Protein AF-A0AAW1PL85-F1 (afdb_monomer_lite)

Secondary structure (DSSP, 8-state):
---PPP--------------SSSHHHHHHHHHHHHHHHH---HHHHHHHHHHHHHHHHHTT----SS--------GGGHHHHHHHS-HHHHHHHHHHTT----S-HHHHHHHHHHHS------HHHHHHHHHHHHHHHS--HHHHHHHHT--HHHHHHHHHHHHH-TT-HHHHHHHHHHHHHHHHHHHHHHHHHHHHHHHHHHTS--HHHHHHHHHHHTT----GGGGGSHHHHHHHHH--S-HHHHHHHHHHHH-

Radius of gyration: 40.03 Å; chains: 1; bounding box: 113×74×68 Å

pLDDT: mean 70.18, std 17.43, range [29.03, 97.19]

InterPro domains:
  IPR003034 SAP domain [PF02037] (88-117)
  IPR003034 SAP domain [PS50800] (83-117)
  IPR003034 SAP domain [SM00513] (83-117)
  IPR009061 Putative DNA-binding domain superfamily [SSF46955] (135-183)
  IPR022656 XPA, C-terminal [PF05181] (137-178)
  IPR036361 SAP domain superfamily [G3DSA:1.10.720.30] (69-125)
  IPR036361 SAP domain superfamily [SSF68906] (75-121)
  IPR037129 XPA domain superfamily [G3DSA:3.90.530.10] (126-201)

Sequence (256 aa):
MALSLPQEIWECSAVGLIDDDHLSSSASIARDIASLARTSKDSNLQAGVAAAWHALAATCGVQASQKCCPSEFGSWENVEADVGSYDVPKLKTCLRALGQPVSGRKADLVARVLAHLPSGRPTASDALQQQVKREKNSLICQTDAIKQFRLKKEDFARLWADVRANPHNPWGEMRLYRVVDAKNEKLADASAKRRKTAAHNLFMRPTRHQELVQAIAEVGLQCRPEDLHTPAAEKYIKSGTGSLAKLVETLRKGWS

Foldseek 3Di:
DDDDDDPPDDDDDDDDDDDDDPPPPVVVVLVVLVVVLVPDPDPVSVVVSVVVVVVVCVVVVPDPPPDDDPPPPPDPVCVLVVLLPDDLVVLLVLCVVLVHDSDDDSVVSSVVSVVSDPPDPCPVVNVVVVVVVVVVVVCCDLVNLCVVQVDDPVRSVVLVVVCVVCVPPPCSSVVSVVVSVVSVVVVVVVVVVVVVVVVVVVVPDPQVVRVLVVVCVVVVDPDDPVLCPDPLNVCCSPVVPDDSVVSSVVSVVVVD

Structure (mmCIF, N/CA/C/O backbone):
data_AF-A0AAW1PL85-F1
#
_entry.id   AF-A0AAW1PL85-F1
#
loop_
_atom_site.group_PDB
_atom_site.id
_atom_site.type_symbol
_atom_site.label_atom_id
_atom_site.label_alt_id
_atom_site.label_comp_id
_atom_site.label_asym_id
_atom_site.label_entity_id
_atom_site.label_seq_id
_atom_site.pdbx_PDB_ins_code
_atom_site.Cartn_x
_atom_site.Cartn_y
_atom_site.Cartn_z
_atom_site.occupancy
_atom_site.B_iso_or_equiv
_atom_site.auth_seq_id
_atom_site.auth_comp_id
_atom_site.auth_asym_id
_atom_site.auth_atom_id
_atom_site.pdbx_PDB_model_num
ATOM 1 N N . MET A 1 1 ? 35.405 -58.719 21.483 1.00 38.22 1 MET A N 1
ATOM 2 C CA . MET A 1 1 ? 34.954 -58.183 20.182 1.00 38.22 1 MET A CA 1
ATOM 3 C C . MET A 1 1 ? 35.064 -56.671 20.259 1.00 38.22 1 MET A C 1
ATOM 5 O O . MET A 1 1 ? 34.282 -56.053 20.966 1.00 38.22 1 MET A O 1
ATOM 9 N N . ALA A 1 2 ? 36.122 -56.112 19.673 1.00 32.62 2 ALA A N 1
ATOM 10 C CA . ALA A 1 2 ? 36.386 -54.677 19.678 1.00 32.62 2 ALA A CA 1
ATOM 11 C C . ALA A 1 2 ? 35.554 -54.015 18.573 1.00 32.62 2 ALA A C 1
ATOM 13 O O . ALA A 1 2 ? 35.667 -54.400 17.411 1.00 32.62 2 ALA A O 1
ATOM 14 N N . LEU A 1 3 ? 34.698 -53.062 18.939 1.00 35.53 3 LEU A N 1
ATOM 15 C CA . LEU A 1 3 ? 33.956 -52.244 17.986 1.00 35.53 3 LEU A CA 1
ATOM 16 C C . LEU A 1 3 ? 34.851 -51.071 17.572 1.00 35.53 3 LEU A C 1
ATOM 18 O O . LEU A 1 3 ? 35.138 -50.183 18.371 1.00 35.53 3 LEU A O 1
ATOM 22 N N . SER A 1 4 ? 35.330 -51.118 16.331 1.00 36.69 4 SER A N 1
ATOM 23 C CA . SER A 1 4 ? 35.995 -50.006 15.652 1.00 36.69 4 SER A CA 1
ATOM 24 C C . SER A 1 4 ? 34.941 -48.952 15.296 1.00 36.69 4 SER A C 1
ATOM 26 O O . SER A 1 4 ? 33.961 -49.260 14.621 1.00 36.69 4 SER A O 1
ATOM 28 N N . LEU A 1 5 ? 35.122 -47.726 15.793 1.00 38.72 5 LEU A N 1
ATOM 29 C CA . LEU A 1 5 ? 34.365 -46.546 15.370 1.00 38.72 5 LEU A CA 1
ATOM 30 C C . LEU A 1 5 ? 35.117 -45.847 14.221 1.00 38.72 5 LEU A C 1
ATOM 32 O O . LEU A 1 5 ? 36.350 -45.822 14.242 1.00 38.72 5 LEU A O 1
ATOM 36 N N . PRO A 1 6 ? 34.403 -45.288 13.226 1.00 36.84 6 PRO A N 1
ATOM 37 C CA . PRO A 1 6 ? 35.012 -44.684 12.047 1.00 36.84 6 PRO A CA 1
ATOM 38 C C . PRO A 1 6 ? 35.742 -43.379 12.390 1.00 36.84 6 PRO A C 1
ATOM 40 O O . PRO A 1 6 ? 35.231 -42.520 13.105 1.00 36.84 6 PRO A O 1
ATOM 43 N N . GLN A 1 7 ? 36.948 -43.251 11.844 1.00 41.91 7 GLN A N 1
ATOM 44 C CA . GLN A 1 7 ? 37.948 -42.218 12.126 1.00 41.91 7 GLN A CA 1
ATOM 45 C C . GLN A 1 7 ? 37.810 -40.974 11.219 1.00 41.91 7 GLN A C 1
ATOM 47 O O . GLN A 1 7 ? 38.786 -40.271 10.986 1.00 41.91 7 GLN A O 1
ATOM 52 N N . GLU A 1 8 ? 36.614 -40.697 10.689 1.00 36.84 8 GLU A N 1
ATOM 53 C CA . GLU A 1 8 ? 36.368 -39.613 9.720 1.00 36.84 8 GLU A CA 1
ATOM 54 C C . GLU A 1 8 ? 35.456 -38.519 10.270 1.00 36.84 8 GLU A C 1
ATOM 56 O O . GLU A 1 8 ? 34.460 -38.123 9.678 1.00 36.84 8 GLU A O 1
ATOM 61 N N . ILE A 1 9 ? 35.805 -37.997 11.431 1.00 40.78 9 ILE A N 1
ATOM 62 C CA . ILE A 1 9 ? 35.530 -36.606 11.776 1.00 40.78 9 ILE A CA 1
ATOM 63 C C . ILE A 1 9 ? 36.787 -36.213 12.540 1.00 40.78 9 ILE A C 1
ATOM 65 O O . ILE A 1 9 ? 37.180 -36.979 13.410 1.00 40.78 9 ILE A O 1
ATOM 69 N N . TRP A 1 10 ? 37.394 -35.069 12.224 1.00 41.06 10 TRP A N 1
ATOM 70 C CA . TRP A 1 10 ? 38.366 -34.285 13.021 1.00 41.06 10 TRP A CA 1
ATOM 71 C C . TRP A 1 10 ? 39.504 -33.729 12.154 1.00 41.06 10 TRP A C 1
ATOM 73 O O . TRP A 1 10 ? 40.669 -33.839 12.502 1.00 41.06 10 TRP A O 1
ATOM 83 N N . GLU A 1 11 ? 39.167 -33.030 11.072 1.00 35.75 11 GLU A N 1
ATOM 84 C CA . GLU A 1 11 ? 40.031 -31.974 10.542 1.00 35.75 11 GLU A CA 1
ATOM 85 C C . GLU A 1 11 ? 39.154 -30.802 10.095 1.00 35.75 11 GLU A C 1
ATOM 87 O O . GLU A 1 11 ? 38.594 -30.781 9.005 1.00 35.75 11 GLU A O 1
ATOM 92 N N . CYS A 1 12 ? 38.993 -29.820 10.977 1.00 29.03 12 CYS A N 1
ATOM 93 C CA . CYS A 1 12 ? 38.641 -28.456 10.594 1.00 29.03 12 CYS A CA 1
ATOM 94 C C . CYS A 1 12 ? 39.568 -27.537 11.385 1.00 29.03 12 CYS A C 1
ATOM 96 O O . CYS A 1 12 ? 39.271 -27.123 12.506 1.00 29.03 12 CYS A O 1
ATOM 98 N N . SER A 1 13 ? 40.744 -27.305 10.800 1.00 35.03 13 SER A N 1
ATOM 99 C CA . SER A 1 13 ? 41.677 -26.272 11.229 1.00 35.03 13 SER A CA 1
ATOM 100 C C . SER A 1 13 ? 41.027 -24.900 11.125 1.00 35.03 13 SER A C 1
ATOM 102 O O . SER A 1 13 ? 40.356 -24.567 10.150 1.00 35.03 13 SER A O 1
ATOM 104 N N . ALA A 1 14 ? 41.258 -24.117 12.169 1.00 40.84 14 ALA A N 1
ATOM 105 C CA . ALA A 1 14 ? 40.855 -22.735 12.311 1.00 40.84 14 ALA A CA 1
ATOM 106 C C . ALA A 1 14 ? 41.456 -21.844 11.214 1.00 40.84 14 ALA A C 1
ATOM 108 O O . ALA A 1 14 ? 42.671 -21.829 11.028 1.00 40.84 14 ALA A O 1
ATOM 109 N N . VAL A 1 15 ? 40.612 -21.028 10.577 1.00 35.06 15 VAL A N 1
ATOM 110 C CA . VAL A 1 15 ? 41.023 -19.795 9.895 1.00 35.06 15 VAL A CA 1
ATOM 111 C C . VAL A 1 15 ? 39.978 -18.709 10.170 1.00 35.06 15 VAL A C 1
ATOM 113 O O . VAL A 1 15 ? 38.862 -18.784 9.676 1.00 35.06 15 VAL A O 1
ATOM 116 N N . GLY A 1 16 ? 40.378 -17.738 10.997 1.00 37.31 16 GLY A N 1
ATOM 117 C CA . GLY A 1 16 ? 40.242 -16.292 10.774 1.00 37.31 16 GLY A CA 1
ATOM 118 C C . GLY A 1 16 ? 38.865 -15.635 10.595 1.00 37.31 16 GLY A C 1
ATOM 119 O O . GLY A 1 16 ? 38.181 -15.869 9.610 1.00 37.31 16 GLY A O 1
ATOM 120 N N . LEU A 1 17 ? 38.628 -14.641 11.464 1.00 39.56 17 LEU A N 1
ATOM 121 C CA . LEU A 1 17 ? 37.668 -13.527 11.392 1.00 39.56 17 LEU A CA 1
ATOM 122 C C . LEU A 1 17 ? 36.190 -13.829 11.667 1.00 39.56 17 LEU A C 1
ATOM 124 O O . LEU A 1 17 ? 35.402 -14.038 10.750 1.00 39.56 17 LEU A O 1
ATOM 128 N N . ILE A 1 18 ? 35.800 -13.667 12.935 1.00 35.91 18 ILE A N 1
ATOM 129 C CA . ILE A 1 18 ? 34.489 -13.120 13.302 1.00 35.91 18 ILE A CA 1
ATOM 130 C C . ILE A 1 18 ? 34.720 -12.145 14.461 1.00 35.91 18 ILE A C 1
ATOM 132 O O . ILE A 1 18 ? 35.324 -12.527 15.460 1.00 35.91 18 ILE A O 1
ATOM 136 N N . ASP A 1 19 ? 34.274 -10.899 14.293 1.00 37.00 19 ASP A N 1
ATOM 137 C CA . ASP A 1 19 ? 34.273 -9.874 15.335 1.00 37.00 19 ASP A CA 1
ATOM 138 C C . ASP A 1 19 ? 33.339 -10.286 16.487 1.00 37.00 19 ASP A C 1
ATOM 140 O O . ASP A 1 19 ? 32.156 -10.589 16.296 1.00 37.00 19 ASP A O 1
ATOM 144 N N . ASP A 1 20 ? 33.923 -10.334 17.682 1.00 47.09 20 ASP A N 1
ATOM 145 C CA . ASP A 1 20 ? 33.305 -10.662 18.962 1.00 47.09 20 ASP A CA 1
ATOM 146 C C . ASP A 1 20 ? 32.463 -9.491 19.486 1.00 47.09 20 ASP A C 1
ATOM 148 O O . ASP A 1 20 ? 32.932 -8.362 19.476 1.00 47.09 20 ASP A O 1
ATOM 152 N N . ASP A 1 21 ? 31.261 -9.779 20.012 1.00 49.72 21 ASP A N 1
ATOM 153 C CA . ASP A 1 21 ? 30.839 -9.148 21.281 1.00 49.72 21 ASP A CA 1
ATOM 154 C C . ASP A 1 21 ? 29.607 -9.763 21.981 1.00 49.72 21 ASP A C 1
ATOM 156 O O . ASP A 1 21 ? 29.326 -9.411 23.124 1.00 49.72 21 ASP A O 1
ATOM 160 N N . HIS A 1 22 ? 28.896 -10.755 21.419 1.00 48.44 22 HIS A N 1
ATOM 161 C CA . HIS A 1 22 ? 27.745 -11.356 22.138 1.00 48.44 22 HIS A CA 1
ATOM 162 C C . HIS A 1 22 ? 27.624 -12.892 22.135 1.00 48.44 22 HIS A C 1
ATOM 164 O O . HIS A 1 22 ? 26.672 -13.424 22.703 1.00 48.44 22 HIS A O 1
ATOM 170 N N . LEU A 1 23 ? 28.605 -13.633 21.604 1.00 49.62 23 LEU A N 1
ATOM 171 C CA . LEU A 1 23 ? 28.613 -15.113 21.621 1.00 49.62 23 LEU A CA 1
ATOM 172 C C . LEU A 1 23 ? 29.657 -15.737 22.573 1.00 49.62 23 LEU A C 1
ATOM 174 O O . LEU A 1 23 ? 29.766 -16.959 22.666 1.00 49.62 23 LEU A O 1
ATOM 178 N N . SER A 1 24 ? 30.391 -14.913 23.328 1.00 56.47 24 SER A N 1
ATOM 179 C CA . SER A 1 24 ? 31.549 -15.334 24.133 1.00 56.47 24 SER A CA 1
ATOM 180 C C . SER A 1 24 ? 31.218 -16.347 25.247 1.00 56.47 24 SER A C 1
ATOM 182 O O . SER A 1 24 ? 31.966 -17.301 25.465 1.00 56.47 24 SER A O 1
ATOM 184 N N . SER A 1 25 ? 30.066 -16.231 25.918 1.00 58.38 25 SER A N 1
ATOM 185 C CA . SER A 1 25 ? 29.795 -17.059 27.105 1.00 58.38 25 SER A CA 1
ATOM 186 C C . SER A 1 25 ? 29.419 -18.511 26.772 1.00 58.38 25 SER A C 1
ATOM 188 O O . SER A 1 25 ? 29.983 -19.441 27.347 1.00 58.38 25 SER A O 1
ATOM 190 N N . SER A 1 26 ? 28.527 -18.740 25.804 1.00 62.00 26 SER A N 1
ATOM 191 C CA . SER A 1 26 ? 28.090 -20.097 25.436 1.00 62.00 26 SER A CA 1
ATOM 192 C C . SER A 1 26 ? 29.154 -20.859 24.642 1.00 62.00 26 SER A C 1
ATOM 194 O O . SER A 1 26 ? 29.332 -22.061 24.850 1.00 62.00 26 SER A O 1
ATOM 196 N N . ALA A 1 27 ? 29.915 -20.164 23.791 1.00 68.44 27 ALA A N 1
ATOM 197 C CA . ALA A 1 27 ? 31.018 -20.758 23.045 1.00 68.44 27 ALA A CA 1
ATOM 198 C C . ALA A 1 27 ? 32.194 -21.158 23.956 1.00 68.44 27 ALA A C 1
ATOM 200 O O . ALA A 1 27 ? 32.811 -22.197 23.719 1.00 68.44 27 ALA A O 1
ATOM 201 N N . SER A 1 28 ? 32.483 -20.387 25.016 1.00 70.75 28 SER A N 1
ATOM 202 C CA . SER A 1 28 ? 33.493 -20.766 26.017 1.00 70.75 28 SER A CA 1
ATOM 203 C C . SER A 1 28 ? 33.089 -22.038 26.762 1.00 70.75 28 SER A C 1
ATOM 205 O O . SER A 1 28 ? 33.872 -22.981 26.826 1.00 70.75 28 SER A O 1
ATOM 207 N N . ILE A 1 29 ? 31.835 -22.117 27.220 1.00 71.75 29 ILE A N 1
ATOM 208 C CA . ILE A 1 29 ? 31.311 -23.288 27.939 1.00 71.75 29 ILE A CA 1
ATOM 209 C C . ILE A 1 29 ? 31.352 -24.543 27.054 1.00 71.75 29 ILE A C 1
ATOM 211 O O . ILE A 1 29 ? 31.782 -25.605 27.501 1.00 71.75 29 ILE A O 1
ATOM 215 N N . ALA A 1 30 ? 30.970 -24.428 25.779 1.00 74.50 30 ALA A N 1
ATOM 216 C CA . ALA A 1 30 ? 31.054 -25.538 24.831 1.00 74.50 30 ALA A CA 1
ATOM 217 C C . ALA A 1 30 ? 32.505 -26.017 24.624 1.00 74.50 30 ALA A C 1
ATOM 219 O O . ALA A 1 30 ? 32.760 -27.223 24.542 1.00 74.50 30 ALA A O 1
ATOM 220 N N . ARG A 1 31 ? 33.467 -25.085 24.584 1.00 76.56 31 ARG A N 1
ATOM 221 C CA . ARG A 1 31 ? 34.897 -25.384 24.424 1.00 76.56 31 ARG A CA 1
ATOM 222 C C . ARG A 1 31 ? 35.476 -26.075 25.664 1.00 76.56 31 ARG A C 1
ATOM 224 O O . ARG A 1 31 ? 36.224 -27.044 25.518 1.00 76.56 31 ARG A O 1
ATOM 231 N N . ASP A 1 32 ? 35.070 -25.644 26.854 1.00 79.56 32 ASP A N 1
ATOM 232 C CA . ASP A 1 32 ? 35.501 -26.226 28.129 1.00 79.56 32 ASP A CA 1
ATOM 233 C C . ASP A 1 32 ? 34.927 -27.636 28.333 1.00 79.56 32 ASP A C 1
ATOM 235 O O . ASP A 1 32 ? 35.661 -28.557 28.702 1.00 79.56 32 ASP A O 1
ATOM 239 N N . ILE A 1 33 ? 33.655 -27.855 27.982 1.00 75.38 33 ILE A N 1
ATOM 240 C CA . ILE A 1 33 ? 33.014 -29.181 28.016 1.00 75.38 33 ILE A CA 1
ATOM 241 C C . ILE A 1 33 ? 33.704 -30.151 27.041 1.00 75.38 33 ILE A C 1
ATOM 243 O O . ILE A 1 33 ? 34.000 -31.293 27.402 1.00 75.38 33 ILE A O 1
ATOM 247 N N . ALA A 1 34 ? 34.029 -29.697 25.826 1.00 75.00 34 ALA A N 1
ATOM 248 C CA . ALA A 1 34 ? 34.757 -30.507 24.847 1.00 75.00 34 ALA A CA 1
ATOM 249 C C . ALA A 1 34 ? 36.215 -30.787 25.267 1.00 75.00 34 ALA A C 1
ATOM 251 O O . ALA A 1 34 ? 36.793 -31.809 24.890 1.00 75.00 34 ALA A O 1
ATOM 252 N N . SER A 1 35 ? 36.837 -29.891 26.037 1.00 81.12 35 SER A N 1
ATOM 253 C CA . SER A 1 35 ? 38.167 -30.108 26.620 1.00 81.12 35 SER A CA 1
ATOM 254 C C . SER A 1 35 ? 38.131 -31.173 27.726 1.00 81.12 35 SER A C 1
ATOM 256 O O . SER A 1 35 ? 38.922 -32.117 27.702 1.00 81.12 35 SER A O 1
ATOM 258 N N . LEU A 1 36 ? 37.149 -31.094 28.632 1.00 75.12 36 LEU A N 1
ATOM 259 C CA . LEU A 1 36 ? 36.927 -32.067 29.712 1.00 75.12 36 LEU A CA 1
ATOM 260 C C . LEU A 1 36 ? 36.597 -33.475 29.192 1.00 75.12 36 LEU A C 1
ATOM 262 O O . LEU A 1 36 ? 37.089 -34.467 29.731 1.00 75.12 36 LEU A O 1
ATOM 266 N N . ALA A 1 37 ? 35.815 -33.582 28.115 1.00 74.25 37 ALA A N 1
ATOM 267 C CA . ALA A 1 37 ? 35.506 -34.875 27.502 1.00 74.25 37 ALA A CA 1
ATOM 268 C C . ALA A 1 37 ? 36.746 -35.571 26.920 1.00 74.25 37 ALA A C 1
ATOM 270 O O . ALA A 1 37 ? 36.845 -36.796 26.978 1.00 74.25 37 ALA A O 1
ATOM 271 N N . ARG A 1 38 ? 37.705 -34.799 26.388 1.00 76.31 38 ARG A N 1
ATOM 272 C CA . ARG A 1 38 ? 38.934 -35.332 25.775 1.00 76.31 38 ARG A CA 1
ATOM 273 C C . ARG A 1 38 ? 39.933 -35.876 26.790 1.00 76.31 38 ARG A C 1
ATOM 275 O O . ARG A 1 38 ? 40.705 -36.768 26.455 1.00 76.31 38 ARG A O 1
ATOM 282 N N . THR A 1 39 ? 39.937 -35.346 28.010 1.00 81.50 39 THR A N 1
ATOM 283 C CA . THR A 1 39 ? 40.901 -35.742 29.047 1.00 81.50 39 THR A CA 1
ATOM 284 C C . THR A 1 39 ? 40.379 -36.847 29.965 1.00 81.50 39 THR A C 1
ATOM 286 O O . THR A 1 39 ? 41.176 -37.512 30.629 1.00 81.50 39 THR A O 1
ATOM 289 N N . SER A 1 40 ? 39.066 -37.102 29.979 1.00 82.00 40 SER A N 1
ATOM 290 C CA . SER A 1 40 ? 38.473 -38.167 30.790 1.00 82.00 40 SER A CA 1
ATOM 291 C C . SER A 1 40 ? 38.592 -39.542 30.124 1.00 82.00 40 SER A C 1
ATOM 293 O O . SER A 1 40 ? 38.179 -39.728 28.980 1.00 82.00 40 SER A O 1
ATOM 295 N N . LYS A 1 41 ? 39.108 -40.529 30.870 1.00 88.62 41 LYS A N 1
ATOM 296 C CA . LYS A 1 41 ? 39.104 -41.957 30.489 1.00 88.62 41 LYS A CA 1
ATOM 297 C C . LYS A 1 41 ? 37.843 -42.698 30.947 1.00 88.62 41 LYS A C 1
ATOM 299 O O . LYS A 1 41 ? 37.705 -43.884 30.660 1.00 88.62 41 LYS A O 1
ATOM 304 N N . ASP A 1 42 ? 36.948 -42.030 31.673 1.00 89.25 42 ASP A N 1
ATOM 305 C CA . ASP A 1 42 ? 35.713 -42.642 32.151 1.00 89.25 42 ASP A CA 1
ATOM 306 C C . ASP A 1 42 ? 34.658 -42.642 31.037 1.00 89.25 42 ASP A C 1
ATOM 308 O O . ASP A 1 42 ? 34.123 -41.602 30.639 1.00 89.25 42 ASP A O 1
ATOM 312 N N . SER A 1 43 ? 34.353 -43.839 30.543 1.00 80.62 43 SER A N 1
ATOM 313 C CA . SER A 1 43 ? 33.367 -44.092 29.492 1.00 80.62 43 SER A CA 1
ATOM 314 C C . SER A 1 43 ? 31.958 -43.587 29.829 1.00 80.62 43 SER A C 1
ATOM 316 O O . SER A 1 43 ? 31.228 -43.181 28.924 1.00 80.62 43 SER A O 1
ATOM 318 N N . ASN A 1 44 ? 31.570 -43.552 31.110 1.00 81.31 44 ASN A N 1
ATOM 319 C CA . ASN A 1 44 ? 30.247 -43.057 31.507 1.00 81.31 44 ASN A CA 1
ATOM 320 C C . ASN A 1 44 ? 30.172 -41.530 31.403 1.00 81.31 44 ASN A C 1
ATOM 322 O O . ASN A 1 44 ? 29.144 -40.967 31.025 1.00 81.31 44 ASN A O 1
ATOM 326 N N . LEU A 1 45 ? 31.287 -40.858 31.691 1.00 77.94 45 LEU A N 1
ATOM 327 C CA . LEU A 1 45 ? 31.398 -39.405 31.623 1.00 77.94 45 LEU A CA 1
ATOM 328 C C . LEU A 1 45 ? 31.417 -38.926 30.164 1.00 77.94 45 LEU A C 1
ATOM 330 O O . LEU A 1 45 ? 30.766 -37.937 29.834 1.00 77.94 45 LEU A O 1
ATOM 334 N N . GLN A 1 46 ? 32.071 -39.675 29.270 1.00 78.75 46 GLN A N 1
ATOM 335 C CA . GLN A 1 46 ? 32.033 -39.409 27.827 1.00 78.75 46 GLN A CA 1
ATOM 336 C C . GLN A 1 46 ? 30.622 -39.573 27.243 1.00 78.75 46 GLN A C 1
ATOM 338 O O . GLN A 1 46 ? 30.170 -38.711 26.487 1.00 78.75 46 GLN A O 1
ATOM 343 N N . ALA A 1 47 ? 29.896 -40.627 27.638 1.00 79.38 47 ALA A N 1
ATOM 344 C CA . ALA A 1 47 ? 28.506 -40.828 27.223 1.00 79.38 47 ALA A CA 1
ATOM 345 C C . ALA A 1 47 ? 27.587 -39.697 27.723 1.00 79.38 47 ALA A C 1
ATOM 347 O O . ALA A 1 47 ? 26.750 -39.195 26.969 1.00 79.38 47 ALA A O 1
ATOM 348 N N . GLY A 1 48 ? 27.785 -39.244 28.966 1.00 82.81 48 GLY A N 1
ATOM 349 C CA . GLY A 1 48 ? 27.050 -38.115 29.539 1.00 82.81 48 GLY A CA 1
ATOM 350 C C . GLY A 1 48 ? 27.299 -36.795 28.802 1.00 82.81 48 GLY A C 1
ATOM 351 O O . GLY A 1 48 ? 26.348 -36.072 28.502 1.00 82.81 48 GLY A O 1
ATOM 352 N N . VAL A 1 49 ? 28.554 -36.494 28.446 1.00 83.00 49 VAL A N 1
ATOM 353 C CA . VAL A 1 49 ? 28.890 -35.272 27.694 1.00 83.00 49 VAL A CA 1
ATOM 354 C C . VAL A 1 49 ? 28.345 -35.319 26.265 1.00 83.00 49 VAL A C 1
ATOM 356 O O . VAL A 1 49 ? 27.816 -34.315 25.788 1.00 83.00 49 VAL A O 1
ATOM 359 N N . ALA A 1 50 ? 28.394 -36.474 25.596 1.00 77.94 50 ALA A N 1
ATOM 360 C CA . ALA A 1 50 ? 27.790 -36.637 24.273 1.00 77.94 50 ALA A CA 1
ATOM 361 C C . ALA A 1 50 ? 26.268 -36.409 24.312 1.00 77.94 50 ALA A C 1
ATOM 363 O O . ALA A 1 50 ? 25.726 -35.683 23.477 1.00 77.94 50 ALA A O 1
ATOM 364 N N . ALA A 1 51 ? 25.577 -36.956 25.318 1.00 80.94 51 ALA A N 1
ATOM 365 C CA . ALA A 1 51 ? 24.144 -36.732 25.507 1.00 80.94 51 ALA A CA 1
ATOM 366 C C . ALA A 1 51 ? 23.818 -35.253 25.791 1.00 80.94 51 ALA A C 1
ATOM 368 O O . ALA A 1 51 ? 22.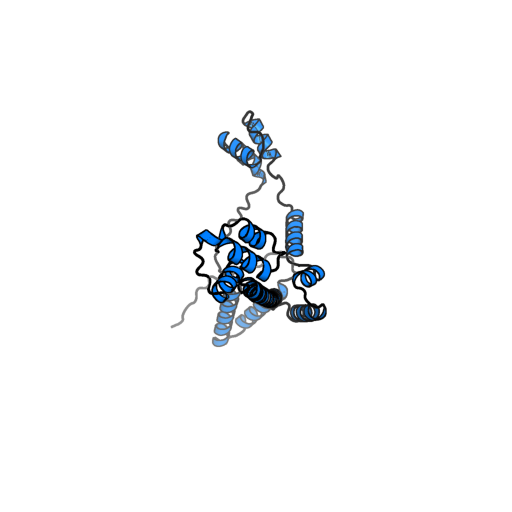878 -34.707 25.208 1.00 80.94 51 ALA A O 1
ATOM 369 N N . ALA A 1 52 ? 24.619 -34.583 26.626 1.00 77.50 52 ALA A N 1
ATOM 370 C CA . ALA A 1 52 ? 24.471 -33.155 26.906 1.00 77.50 52 ALA A CA 1
ATOM 371 C C . ALA A 1 52 ? 24.697 -32.293 25.651 1.00 77.50 52 ALA A C 1
ATOM 373 O O . ALA A 1 52 ? 23.942 -31.352 25.407 1.00 77.50 52 ALA A O 1
ATOM 374 N N . TRP A 1 53 ? 25.679 -32.648 24.816 1.00 80.06 53 TRP A N 1
ATOM 375 C CA . TRP A 1 53 ? 25.928 -31.979 23.539 1.00 80.06 53 TRP A CA 1
ATOM 376 C C . TRP A 1 53 ? 24.754 -32.138 22.569 1.00 80.06 53 TRP A C 1
ATOM 378 O O . TRP A 1 53 ? 24.315 -31.159 21.970 1.00 80.06 53 TRP A O 1
ATOM 388 N N . HIS A 1 54 ? 24.188 -33.343 22.449 1.00 74.88 54 HIS A N 1
ATOM 389 C CA . HIS A 1 54 ? 23.006 -33.576 21.615 1.00 74.88 54 HIS A CA 1
ATOM 390 C C . HIS A 1 54 ? 21.772 -32.816 22.119 1.00 74.88 54 HIS A C 1
ATOM 392 O O . HIS A 1 54 ? 21.038 -32.251 21.307 1.00 74.88 54 HIS A O 1
ATOM 398 N N . ALA A 1 55 ? 21.561 -32.741 23.436 1.00 73.69 55 ALA A N 1
ATOM 399 C CA . ALA A 1 55 ? 20.474 -31.956 24.021 1.00 73.69 55 ALA A CA 1
ATOM 400 C C . ALA A 1 55 ? 20.637 -30.447 23.759 1.00 73.69 55 ALA A C 1
ATOM 402 O O . ALA A 1 55 ? 19.657 -29.766 23.441 1.00 73.69 55 ALA A O 1
ATOM 403 N N . LEU A 1 56 ? 21.872 -29.935 23.836 1.00 73.00 56 LEU A N 1
ATOM 404 C CA . LEU A 1 56 ? 22.196 -28.542 23.521 1.00 73.00 56 LEU A CA 1
ATOM 405 C C . LEU A 1 56 ? 22.014 -28.245 22.022 1.00 73.00 56 LEU A C 1
ATOM 407 O O . LEU A 1 56 ? 21.392 -27.254 21.649 1.00 73.00 56 LEU A O 1
ATOM 411 N N . ALA A 1 57 ? 22.481 -29.137 21.146 1.00 67.75 57 ALA A N 1
ATOM 412 C CA . ALA A 1 57 ? 22.310 -29.002 19.700 1.00 67.75 57 ALA A CA 1
ATOM 413 C C . ALA A 1 57 ? 20.825 -29.022 19.292 1.00 67.75 57 ALA A C 1
ATOM 415 O O . ALA A 1 57 ? 20.409 -28.242 18.431 1.00 67.75 57 ALA A O 1
ATOM 416 N N . ALA A 1 58 ? 20.014 -29.857 19.953 1.00 69.88 58 ALA A N 1
ATOM 417 C CA . ALA A 1 58 ? 18.570 -29.917 19.746 1.00 69.88 58 ALA A CA 1
ATOM 418 C C . ALA A 1 58 ? 17.846 -28.638 20.204 1.00 69.88 58 ALA A C 1
ATOM 420 O O . ALA A 1 58 ? 16.903 -28.203 19.547 1.00 69.88 58 ALA A O 1
ATOM 421 N N . THR A 1 59 ? 18.294 -28.002 21.292 1.00 67.06 59 THR A N 1
ATOM 422 C CA . THR A 1 59 ? 17.707 -26.738 21.776 1.00 67.06 59 THR A CA 1
ATOM 423 C C . THR A 1 59 ? 18.147 -25.526 20.959 1.00 67.06 59 THR A C 1
ATOM 425 O O . THR A 1 59 ? 17.365 -24.592 20.797 1.00 67.06 59 THR A O 1
ATOM 428 N N . CYS A 1 60 ? 19.347 -25.552 20.378 1.00 59.25 60 CYS A N 1
ATOM 429 C CA . CYS A 1 60 ? 19.838 -24.487 19.500 1.00 59.25 60 CYS A CA 1
ATOM 430 C C . CYS A 1 60 ? 19.382 -24.621 18.035 1.00 59.25 60 CYS A C 1
ATOM 432 O O . CYS A 1 60 ? 19.782 -23.805 17.209 1.00 59.25 60 CYS A O 1
ATOM 434 N N . GLY A 1 61 ? 18.561 -25.622 17.691 1.00 44.28 61 GLY A N 1
ATOM 435 C CA . GLY A 1 61 ? 18.043 -25.795 16.328 1.00 44.28 61 GLY A CA 1
ATOM 436 C C . GLY A 1 61 ? 19.135 -26.014 15.277 1.00 44.28 61 GLY A C 1
ATOM 437 O O . GLY A 1 61 ? 18.915 -25.755 14.095 1.00 44.28 61 GLY A O 1
ATOM 438 N N . VAL A 1 62 ? 20.315 -26.488 15.690 1.00 49.62 62 VAL A N 1
ATOM 439 C CA . VAL A 1 62 ? 21.427 -26.768 14.779 1.00 49.62 62 VAL A CA 1
ATOM 440 C C . VAL A 1 62 ? 21.169 -28.129 14.143 1.00 49.62 62 VAL A C 1
ATOM 442 O O . VAL A 1 62 ? 21.741 -29.149 14.523 1.00 49.62 62 VAL A O 1
ATOM 445 N N . GLN A 1 63 ? 20.267 -28.165 13.165 1.00 44.91 63 GLN A N 1
ATOM 446 C CA . GLN A 1 63 ? 20.305 -29.238 12.187 1.00 44.91 63 GLN A CA 1
ATOM 447 C C . GLN A 1 63 ? 21.566 -29.043 11.349 1.00 44.91 63 GLN A C 1
ATOM 449 O O . GLN A 1 63 ? 21.692 -28.074 10.601 1.00 44.91 63 GLN A O 1
ATOM 454 N N . ALA A 1 64 ? 22.497 -29.985 11.473 1.00 45.25 64 ALA A N 1
ATOM 455 C CA . ALA A 1 64 ? 23.563 -30.202 10.509 1.00 45.25 64 ALA A CA 1
ATOM 456 C C . ALA A 1 64 ? 22.946 -30.655 9.171 1.00 45.25 64 ALA A C 1
ATOM 458 O O . ALA A 1 64 ? 23.010 -31.820 8.797 1.00 45.25 64 ALA A O 1
ATOM 459 N N . SER A 1 65 ? 22.303 -29.725 8.464 1.00 42.12 65 SER A N 1
ATOM 460 C CA . SER A 1 65 ? 21.921 -29.870 7.064 1.00 42.12 65 SER A CA 1
ATOM 461 C C . SER A 1 65 ? 22.980 -29.172 6.219 1.00 42.12 65 SER A C 1
ATOM 463 O O . SER A 1 65 ? 22.826 -28.037 5.768 1.00 42.12 65 SER A O 1
ATOM 465 N N . GLN A 1 66 ? 24.092 -29.874 6.021 1.00 51.22 66 GLN A N 1
ATOM 466 C CA . GLN A 1 66 ? 24.998 -29.627 4.906 1.00 51.22 66 GLN A CA 1
ATOM 467 C C . GLN A 1 66 ? 24.165 -29.691 3.609 1.00 51.22 66 GLN A C 1
ATOM 469 O O . GLN A 1 66 ? 23.550 -30.718 3.336 1.00 51.22 66 GLN A O 1
ATOM 474 N N . LYS A 1 67 ? 24.158 -28.595 2.832 1.00 45.25 67 LYS A N 1
ATOM 475 C CA . LYS A 1 67 ? 23.315 -28.285 1.648 1.00 45.25 67 LYS A CA 1
ATOM 476 C C . LYS A 1 67 ? 21.925 -27.712 1.953 1.00 45.25 67 LYS A C 1
ATOM 478 O O . LYS A 1 67 ? 20.935 -28.388 1.726 1.00 45.25 67 LYS A O 1
ATOM 483 N N . CYS A 1 68 ? 21.838 -26.450 2.377 1.00 32.81 68 CYS A N 1
ATOM 484 C CA . CYS A 1 68 ? 20.663 -25.584 2.145 1.00 32.81 68 CYS A CA 1
ATOM 485 C C . CYS A 1 68 ? 20.986 -24.099 2.403 1.00 32.81 68 CYS A C 1
ATOM 487 O O . CYS A 1 68 ? 20.220 -23.392 3.038 1.00 32.81 68 CYS A O 1
ATOM 489 N N . CYS A 1 69 ? 22.113 -23.603 1.894 1.00 29.27 69 CYS A N 1
ATOM 490 C CA . CYS A 1 69 ? 22.250 -22.174 1.616 1.00 29.27 69 CYS A CA 1
ATOM 491 C C . CYS A 1 69 ? 22.908 -22.053 0.241 1.00 29.27 69 CYS A C 1
ATOM 493 O O . CYS A 1 69 ? 24.137 -22.085 0.170 1.00 29.27 69 CYS A O 1
ATOM 495 N N . PRO A 1 70 ? 22.153 -21.961 -0.869 1.00 39.62 70 PRO A N 1
ATOM 496 C CA . PRO A 1 70 ? 22.725 -21.329 -2.040 1.00 39.62 70 PRO A CA 1
ATOM 497 C C . PRO A 1 70 ? 23.044 -19.893 -1.621 1.00 39.62 70 PRO A C 1
ATOM 499 O O . PRO A 1 70 ? 22.150 -19.113 -1.294 1.00 39.62 70 PRO A O 1
ATOM 502 N N . SER A 1 71 ? 24.324 -19.535 -1.610 1.00 45.66 71 SER A N 1
ATOM 503 C CA . SER A 1 71 ? 24.775 -18.143 -1.568 1.00 45.66 71 SER A CA 1
ATOM 504 C C . SER A 1 71 ? 24.469 -17.440 -2.900 1.00 45.66 71 SER A C 1
ATOM 506 O O . SER A 1 71 ? 25.291 -16.693 -3.420 1.00 45.66 71 SER A O 1
ATOM 508 N N . GLU A 1 72 ? 23.286 -17.679 -3.465 1.00 41.75 72 GLU A N 1
ATOM 509 C CA . GLU A 1 72 ? 22.726 -16.958 -4.602 1.00 41.75 72 GLU A CA 1
ATOM 510 C C . GLU A 1 72 ? 22.014 -15.701 -4.091 1.00 41.75 72 GLU A C 1
ATOM 512 O O . GLU A 1 72 ? 20.873 -15.406 -4.434 1.00 41.75 72 GLU A O 1
ATOM 517 N N . PHE A 1 73 ? 22.704 -14.894 -3.284 1.00 41.78 73 PHE A N 1
ATOM 518 C CA . PHE A 1 73 ? 22.472 -13.460 -3.408 1.00 41.78 73 PHE A CA 1
ATOM 519 C C . PHE A 1 73 ? 23.191 -13.050 -4.689 1.00 41.78 73 PHE A C 1
ATOM 521 O O . PHE A 1 73 ? 24.343 -12.622 -4.657 1.00 41.78 73 PHE A O 1
ATOM 528 N N . GLY A 1 74 ? 22.520 -13.307 -5.819 1.00 46.44 74 GLY A N 1
ATOM 529 C CA . GLY A 1 74 ? 22.995 -12.966 -7.151 1.00 46.44 74 GLY A CA 1
ATOM 530 C C . GLY A 1 74 ? 23.508 -11.533 -7.154 1.00 46.44 74 GLY A C 1
ATOM 531 O O . GLY A 1 74 ? 22.858 -10.633 -6.614 1.00 46.44 74 GLY A O 1
ATOM 532 N N . SER A 1 75 ? 24.712 -11.348 -7.696 1.00 49.38 75 SER A N 1
ATOM 533 C CA . SER A 1 75 ? 25.298 -10.023 -7.847 1.00 49.38 75 SER A CA 1
ATOM 534 C C . SER A 1 75 ? 24.297 -9.128 -8.577 1.00 49.38 75 SER A C 1
ATOM 536 O O . SER A 1 75 ? 23.874 -9.420 -9.695 1.00 49.38 75 SER A O 1
ATOM 538 N N . TRP A 1 76 ? 23.913 -8.032 -7.924 1.00 56.25 76 TRP A N 1
ATOM 539 C CA . TRP A 1 76 ? 22.980 -7.034 -8.451 1.00 56.25 76 TRP A CA 1
ATOM 540 C C . TRP A 1 76 ? 23.570 -6.270 -9.648 1.00 56.25 76 TRP A C 1
ATOM 542 O O . TRP A 1 76 ? 22.874 -5.485 -10.285 1.00 56.25 76 TRP A O 1
ATOM 552 N N . GLU A 1 77 ? 24.835 -6.528 -9.987 1.00 62.12 77 GLU A N 1
ATOM 553 C CA . GLU A 1 77 ? 25.522 -5.976 -11.155 1.00 62.12 77 GLU A CA 1
ATOM 554 C C . GLU A 1 77 ? 24.927 -6.462 -12.489 1.00 62.12 77 GLU A C 1
ATOM 556 O O . GLU A 1 77 ? 25.160 -5.827 -13.511 1.00 62.12 77 GLU A O 1
ATOM 561 N N . ASN A 1 78 ? 24.097 -7.516 -12.495 1.00 75.88 78 ASN A N 1
ATOM 562 C CA . ASN A 1 78 ? 23.477 -8.041 -13.720 1.00 75.88 78 ASN A CA 1
ATOM 563 C C . ASN A 1 78 ? 22.014 -7.620 -13.947 1.00 75.88 78 ASN A C 1
ATOM 565 O O . ASN A 1 78 ? 21.416 -8.027 -14.943 1.00 75.88 78 ASN A O 1
ATOM 569 N N . VAL A 1 79 ? 21.431 -6.766 -13.094 1.00 80.00 79 VAL A N 1
ATOM 570 C CA . VAL A 1 79 ? 20.016 -6.354 -13.235 1.00 80.00 79 VAL A CA 1
ATOM 571 C C . VAL A 1 79 ? 19.751 -5.675 -14.585 1.00 80.00 79 VAL A C 1
ATOM 573 O O . VAL A 1 79 ? 18.694 -5.865 -15.183 1.00 80.00 79 VAL A O 1
ATOM 576 N N . GLU A 1 80 ? 20.713 -4.916 -15.108 1.00 81.06 80 GLU A N 1
ATOM 577 C CA . GLU A 1 80 ? 20.576 -4.260 -16.412 1.00 81.06 80 GLU A CA 1
ATOM 578 C C . GLU A 1 80 ? 20.560 -5.264 -17.576 1.00 81.06 80 GLU A C 1
ATOM 580 O O . GLU A 1 80 ? 19.722 -5.157 -18.479 1.00 81.06 80 GLU A O 1
ATOM 585 N N . ALA A 1 81 ? 21.414 -6.291 -17.515 1.00 83.56 81 ALA A N 1
ATOM 586 C CA . ALA A 1 81 ? 21.439 -7.373 -18.496 1.00 83.56 81 ALA A CA 1
ATOM 587 C C . ALA A 1 81 ? 20.139 -8.197 -18.458 1.00 83.56 81 ALA A C 1
ATOM 589 O O . ALA A 1 81 ? 19.552 -8.492 -19.506 1.00 83.56 81 ALA A O 1
ATOM 590 N N . ASP A 1 82 ? 19.636 -8.484 -17.256 1.00 88.25 82 ASP A N 1
ATOM 591 C CA . ASP A 1 82 ? 18.402 -9.242 -17.058 1.00 88.25 82 ASP A CA 1
ATOM 592 C C . ASP A 1 82 ? 17.180 -8.478 -17.580 1.00 88.25 82 ASP A C 1
ATOM 594 O O . ASP A 1 82 ? 16.358 -9.039 -18.311 1.00 88.25 82 ASP A O 1
ATOM 598 N N . VAL A 1 83 ? 17.076 -7.176 -17.291 1.00 90.12 83 VAL A N 1
ATOM 599 C CA . VAL A 1 83 ? 15.959 -6.348 -17.776 1.00 90.12 83 VAL A CA 1
ATOM 600 C C . VAL A 1 83 ? 16.018 -6.161 -19.296 1.00 90.12 83 VAL A C 1
ATOM 602 O O . VAL A 1 83 ? 14.970 -6.160 -19.952 1.00 90.12 83 VAL A O 1
ATOM 605 N N . GLY A 1 84 ? 17.215 -6.068 -19.884 1.00 90.25 84 GLY A N 1
ATOM 606 C CA . GLY A 1 84 ? 17.395 -6.004 -21.339 1.00 90.25 84 GLY A CA 1
ATOM 607 C C . GLY A 1 84 ? 16.885 -7.252 -22.076 1.00 90.25 84 GLY A C 1
ATOM 608 O O . GLY A 1 84 ? 16.365 -7.155 -23.201 1.00 90.25 84 GLY A O 1
ATOM 609 N N . SER A 1 85 ? 16.958 -8.414 -21.420 1.00 93.81 85 SER A N 1
ATOM 610 C CA . SER A 1 85 ? 16.491 -9.695 -21.962 1.00 93.81 85 SER A CA 1
ATOM 611 C C . SER A 1 85 ? 14.962 -9.832 -22.002 1.00 93.81 85 SER A C 1
ATOM 613 O O . SER A 1 85 ? 14.440 -10.644 -22.766 1.00 93.81 85 SER A O 1
ATOM 615 N N . TYR A 1 86 ? 14.213 -9.013 -21.253 1.00 94.12 86 TYR A N 1
ATOM 616 C CA . TYR A 1 86 ? 12.757 -9.134 -21.202 1.00 94.12 86 TYR A CA 1
ATOM 617 C C . TYR A 1 86 ? 12.062 -8.766 -22.517 1.00 94.12 86 TYR A C 1
ATOM 619 O O . TYR A 1 86 ? 12.405 -7.812 -23.222 1.00 94.12 86 TYR A O 1
ATOM 627 N N . ASP A 1 87 ? 10.995 -9.506 -22.814 1.00 96.44 87 ASP A N 1
ATOM 628 C CA . ASP A 1 87 ? 10.093 -9.190 -23.913 1.00 96.44 87 ASP A CA 1
ATOM 629 C C . ASP A 1 87 ? 9.240 -7.955 -23.606 1.00 96.44 87 ASP A C 1
ATOM 631 O O . ASP A 1 87 ? 8.895 -7.659 -22.458 1.00 96.44 87 ASP A O 1
ATOM 635 N N . VAL A 1 88 ? 8.809 -7.265 -24.664 1.00 95.81 88 VAL A N 1
ATOM 636 C CA . VAL A 1 88 ? 7.955 -6.068 -24.571 1.00 95.81 88 VAL A CA 1
ATOM 637 C C . VAL A 1 88 ? 6.692 -6.284 -23.714 1.00 95.81 88 VAL A C 1
ATOM 639 O O . VAL A 1 88 ? 6.374 -5.390 -22.925 1.00 95.81 88 VAL A O 1
ATOM 642 N N . PRO A 1 89 ? 5.968 -7.424 -23.783 1.00 96.94 89 PRO A N 1
ATOM 643 C CA . PRO A 1 89 ? 4.820 -7.665 -22.909 1.00 96.94 89 PRO A CA 1
ATOM 644 C C . PRO A 1 89 ? 5.192 -7.697 -21.423 1.00 96.94 89 PRO A C 1
ATOM 646 O O . PRO A 1 89 ? 4.464 -7.127 -20.611 1.00 96.94 89 PRO A O 1
ATOM 649 N N . LYS A 1 90 ? 6.336 -8.301 -21.068 1.00 95.81 90 LYS A N 1
ATOM 650 C CA . LYS A 1 90 ? 6.829 -8.361 -19.683 1.00 95.81 90 LYS A CA 1
ATOM 651 C C . LYS A 1 90 ? 7.201 -6.965 -19.182 1.00 95.81 90 LYS A C 1
ATOM 653 O O . LYS A 1 90 ? 6.708 -6.549 -18.137 1.00 95.81 90 LYS A O 1
ATOM 658 N N . LEU A 1 91 ? 7.937 -6.193 -19.987 1.00 96.50 91 LEU A N 1
ATOM 659 C CA . LEU A 1 91 ? 8.302 -4.805 -19.669 1.00 96.50 91 LEU A CA 1
ATOM 660 C C . LEU A 1 91 ? 7.070 -3.913 -19.438 1.00 96.50 91 LEU A C 1
ATOM 662 O O . LEU A 1 91 ? 7.025 -3.139 -18.483 1.00 96.50 91 LEU A O 1
ATOM 666 N N . LYS A 1 92 ? 6.024 -4.054 -20.263 1.00 97.12 92 LYS A N 1
ATOM 667 C CA . LYS A 1 92 ? 4.761 -3.313 -20.084 1.00 97.12 92 LYS A CA 1
ATOM 668 C C . LYS A 1 92 ? 4.003 -3.716 -18.820 1.00 97.12 92 LYS A C 1
ATOM 670 O O . LYS A 1 92 ? 3.265 -2.901 -18.271 1.00 97.12 92 LYS A O 1
ATOM 675 N N . THR A 1 93 ? 4.121 -4.963 -18.379 1.00 96.50 93 THR A N 1
ATOM 676 C CA . THR A 1 93 ? 3.525 -5.413 -17.114 1.00 96.50 93 THR A CA 1
ATOM 677 C C . THR A 1 93 ? 4.274 -4.820 -15.924 1.00 96.50 93 THR A C 1
ATOM 679 O O . THR A 1 93 ? 3.627 -4.281 -15.029 1.00 96.50 93 THR A O 1
ATOM 682 N N . CYS A 1 94 ? 5.611 -4.802 -15.961 1.00 93.81 94 CYS A N 1
ATOM 683 C CA . CYS A 1 94 ? 6.430 -4.139 -14.942 1.00 93.81 94 CYS A CA 1
ATOM 684 C C . CYS A 1 94 ? 6.107 -2.641 -14.839 1.00 93.81 94 CYS A C 1
ATOM 686 O O . CYS A 1 94 ? 5.842 -2.146 -13.748 1.00 93.81 94 CYS A O 1
ATOM 688 N N . LEU A 1 95 ? 6.030 -1.926 -15.966 1.00 96.25 95 LEU A N 1
ATOM 689 C CA . LEU A 1 95 ? 5.683 -0.499 -15.963 1.00 96.25 95 LEU A CA 1
ATOM 690 C C . LEU A 1 95 ? 4.260 -0.233 -15.455 1.00 96.25 95 LEU A C 1
ATOM 692 O O . LEU A 1 95 ? 4.060 0.731 -14.725 1.00 96.25 95 LEU A O 1
ATOM 696 N N . ARG A 1 96 ? 3.286 -1.104 -15.761 1.00 96.31 96 ARG A N 1
ATOM 697 C CA . ARG A 1 96 ? 1.928 -1.004 -15.193 1.00 96.31 96 ARG A CA 1
ATOM 698 C C . ARG A 1 96 ? 1.918 -1.189 -13.679 1.00 96.31 96 ARG A C 1
ATOM 700 O O . ARG A 1 96 ? 1.229 -0.438 -13.000 1.00 96.31 96 ARG A O 1
ATOM 707 N N . ALA A 1 97 ? 2.692 -2.142 -13.159 1.00 93.94 97 ALA A N 1
ATOM 708 C CA . ALA A 1 97 ? 2.828 -2.347 -11.718 1.00 93.94 97 ALA A CA 1
ATOM 709 C C . ALA A 1 97 ? 3.487 -1.141 -11.022 1.00 93.94 97 ALA A C 1
ATOM 711 O O . ALA A 1 97 ? 3.108 -0.795 -9.908 1.00 93.94 97 ALA A O 1
ATOM 712 N N . LEU A 1 98 ? 4.421 -0.470 -11.703 1.00 93.44 98 LEU A N 1
ATOM 713 C CA . LEU A 1 98 ? 5.082 0.754 -11.233 1.00 93.44 98 LEU A CA 1
ATOM 714 C C . LEU A 1 98 ? 4.260 2.038 -11.475 1.00 93.44 98 LEU A C 1
ATOM 716 O O . LEU A 1 98 ? 4.719 3.125 -11.129 1.00 93.44 98 LEU A O 1
ATOM 720 N N . GLY A 1 99 ? 3.076 1.947 -12.095 1.00 95.75 99 GLY A N 1
ATOM 721 C CA . GLY A 1 99 ? 2.240 3.108 -12.429 1.00 95.75 99 GLY A CA 1
ATOM 722 C C . GLY A 1 99 ? 2.824 4.026 -13.513 1.00 95.75 99 GLY A C 1
ATOM 723 O O . GLY A 1 99 ? 2.443 5.190 -13.599 1.00 95.75 99 GLY A O 1
ATOM 724 N N . GLN A 1 100 ? 3.750 3.524 -14.333 1.00 96.31 100 GLN A N 1
ATOM 725 C CA . GLN A 1 100 ? 4.448 4.279 -15.376 1.00 96.31 100 GLN A CA 1
ATOM 726 C C . GLN A 1 100 ? 3.802 4.099 -16.764 1.00 96.31 100 GLN A C 1
ATOM 728 O O . GLN A 1 100 ? 3.205 3.055 -17.056 1.00 96.31 100 GLN A O 1
ATOM 733 N N . PRO A 1 101 ? 3.935 5.085 -17.672 1.00 96.06 101 PRO A N 1
ATOM 734 C CA . PRO A 1 101 ? 3.369 5.006 -19.016 1.00 96.06 101 PRO A CA 1
ATOM 735 C C . PRO A 1 101 ? 4.030 3.905 -19.863 1.00 96.06 101 PRO A C 1
ATOM 737 O O . PRO A 1 101 ? 5.254 3.835 -19.981 1.00 96.06 101 PRO A O 1
ATOM 740 N N . VAL A 1 102 ? 3.201 3.089 -20.527 1.00 97.19 102 VAL A N 1
ATOM 741 C CA . VAL A 1 102 ? 3.600 1.909 -21.332 1.00 97.19 102 VAL A CA 1
ATOM 742 C C . VAL A 1 102 ? 3.816 2.179 -22.831 1.00 97.19 102 VAL A C 1
ATOM 744 O O . VAL A 1 102 ? 3.862 1.243 -23.637 1.00 97.19 102 VAL A O 1
ATOM 747 N N . SER A 1 103 ? 3.913 3.444 -23.235 1.00 95.50 103 SER A N 1
ATOM 748 C CA . SER A 1 103 ? 4.145 3.858 -24.626 1.00 95.50 103 SER A CA 1
ATOM 749 C C . SER A 1 103 ? 5.641 3.971 -24.945 1.00 95.50 103 SER A C 1
ATOM 751 O O . SER A 1 103 ? 6.406 4.459 -24.117 1.00 95.50 103 SER A O 1
ATOM 753 N N . GLY A 1 104 ? 6.066 3.571 -26.148 1.00 95.00 104 GLY A N 1
ATOM 754 C CA . GLY A 1 104 ? 7.450 3.730 -26.621 1.00 95.00 104 GLY A CA 1
ATOM 755 C C . GLY A 1 104 ? 8.038 2.480 -27.277 1.00 95.00 104 GLY A C 1
ATOM 756 O O . GLY A 1 104 ? 7.379 1.438 -27.366 1.00 95.00 104 GLY A O 1
ATOM 757 N N . ARG A 1 105 ? 9.285 2.595 -27.750 1.00 96.81 105 ARG A N 1
ATOM 758 C CA . ARG A 1 105 ? 10.069 1.459 -28.268 1.00 96.81 105 ARG A CA 1
ATOM 759 C C . ARG A 1 105 ? 10.616 0.627 -27.102 1.00 96.81 105 ARG A C 1
ATOM 761 O O . ARG A 1 105 ? 10.656 1.093 -25.968 1.00 96.81 105 ARG A O 1
ATOM 768 N N . LYS A 1 106 ? 11.077 -0.605 -27.370 1.00 95.62 106 LYS A N 1
ATOM 769 C CA . LYS A 1 106 ? 11.631 -1.505 -26.333 1.00 95.62 106 LYS A CA 1
ATOM 770 C C . LYS A 1 106 ? 12.732 -0.825 -25.502 1.00 95.62 106 LYS A C 1
ATOM 772 O O . LYS A 1 106 ? 12.699 -0.934 -24.284 1.00 95.62 106 LYS A O 1
ATOM 777 N N . ALA A 1 107 ? 13.642 -0.090 -26.146 1.00 96.06 107 ALA A N 1
ATOM 778 C CA . ALA A 1 107 ? 14.714 0.643 -25.468 1.00 96.06 107 ALA A CA 1
ATOM 779 C C . ALA A 1 107 ? 14.179 1.673 -24.454 1.00 96.06 107 ALA A C 1
ATOM 781 O O . ALA A 1 107 ? 14.645 1.713 -23.320 1.00 96.06 107 ALA A O 1
ATOM 782 N N . ASP A 1 108 ? 13.135 2.426 -24.818 1.00 95.75 108 ASP A N 1
ATOM 783 C CA . ASP A 1 108 ? 12.513 3.414 -23.925 1.00 95.75 108 ASP A CA 1
ATOM 784 C C . ASP A 1 108 ? 11.834 2.747 -22.723 1.00 95.75 108 ASP A C 1
ATOM 786 O O . ASP A 1 108 ? 11.841 3.289 -21.618 1.00 95.75 108 ASP A O 1
ATOM 790 N N . LEU A 1 109 ? 11.228 1.571 -22.935 1.00 96.94 109 LEU A N 1
ATOM 791 C CA . LEU A 1 109 ? 10.591 0.803 -21.864 1.00 96.94 109 LEU A CA 1
ATOM 792 C C . LEU A 1 109 ? 11.637 0.257 -20.886 1.00 96.94 109 LEU A C 1
ATOM 794 O O . LEU A 1 109 ? 11.431 0.363 -19.682 1.00 96.94 109 LEU A O 1
ATOM 798 N N . VAL A 1 110 ? 12.757 -0.277 -21.387 1.00 95.94 110 VAL A N 1
ATOM 799 C CA . VAL A 1 110 ? 13.876 -0.755 -20.554 1.00 95.94 110 VAL A CA 1
ATOM 800 C C . VAL A 1 110 ? 14.462 0.392 -19.733 1.00 95.94 110 VAL A C 1
ATOM 802 O O . VAL A 1 110 ? 14.561 0.265 -18.516 1.00 95.94 110 VAL A O 1
ATOM 805 N N . ALA A 1 111 ? 14.749 1.539 -20.357 1.00 95.06 111 ALA A N 1
ATOM 806 C CA . ALA A 1 111 ? 15.280 2.708 -19.656 1.00 95.06 111 ALA A CA 1
ATOM 807 C C . ALA A 1 111 ? 14.338 3.201 -18.543 1.00 95.06 111 ALA A C 1
ATOM 809 O O . ALA A 1 111 ? 14.793 3.512 -17.445 1.00 95.06 111 ALA A O 1
ATOM 810 N N . ARG A 1 112 ? 13.017 3.215 -18.780 1.00 95.31 112 ARG A N 1
ATOM 811 C CA . ARG A 1 112 ? 12.030 3.573 -17.741 1.00 95.31 112 ARG A CA 1
ATOM 812 C C . ARG A 1 112 ? 11.957 2.548 -16.620 1.00 95.31 112 ARG A C 1
ATOM 814 O O . ARG A 1 112 ? 11.835 2.935 -15.464 1.00 95.31 112 ARG A O 1
ATOM 821 N N . VAL A 1 113 ? 12.010 1.258 -16.949 1.00 94.62 113 VAL A N 1
ATOM 822 C CA . VAL A 1 113 ? 12.032 0.195 -15.939 1.00 94.62 113 VAL A CA 1
ATOM 823 C C . VAL A 1 113 ? 13.280 0.340 -15.071 1.00 94.62 113 VAL A C 1
ATOM 825 O O . VAL A 1 113 ? 13.146 0.338 -13.858 1.00 94.62 113 VAL A O 1
ATOM 828 N N . LEU A 1 114 ? 14.456 0.569 -15.654 1.00 92.25 114 LEU A N 1
ATOM 829 C CA . LEU A 1 114 ? 15.699 0.769 -14.901 1.00 92.25 114 LEU A CA 1
ATOM 830 C C . LEU A 1 114 ? 15.696 2.059 -14.066 1.00 92.25 114 LEU A C 1
ATOM 832 O O . LEU A 1 114 ? 16.153 2.040 -12.929 1.00 92.25 114 LEU A O 1
ATOM 836 N N . ALA A 1 115 ? 15.130 3.153 -14.583 1.00 92.62 115 ALA A N 1
ATOM 837 C CA . ALA A 1 115 ? 15.028 4.421 -13.856 1.00 92.62 115 ALA A CA 1
ATOM 838 C C . ALA A 1 115 ? 14.064 4.369 -12.655 1.00 92.62 115 ALA A C 1
ATOM 840 O O . ALA A 1 115 ? 14.217 5.143 -11.712 1.00 92.62 115 ALA A O 1
ATOM 841 N N . HIS A 1 116 ? 13.060 3.487 -12.700 1.00 90.88 116 HIS A N 1
ATOM 842 C CA . HIS A 1 116 ? 12.034 3.354 -11.660 1.00 90.88 116 HIS A CA 1
ATOM 843 C C . HIS A 1 116 ? 12.132 2.071 -10.839 1.00 90.88 116 HIS A C 1
ATOM 845 O O . HIS A 1 116 ? 11.430 1.947 -9.831 1.00 90.88 116 HIS A O 1
ATOM 851 N N . LEU A 1 117 ? 12.988 1.124 -11.225 1.00 86.25 117 LEU A N 1
ATOM 852 C CA . LEU A 1 117 ? 13.426 0.110 -10.285 1.00 86.25 117 LEU A CA 1
ATOM 853 C C . LEU A 1 117 ? 14.115 0.849 -9.137 1.00 86.25 117 LEU A C 1
ATOM 855 O O . LEU A 1 117 ? 14.909 1.756 -9.396 1.00 86.25 117 LEU A O 1
ATOM 859 N N . PRO A 1 118 ? 13.825 0.498 -7.875 1.00 73.38 118 PRO A N 1
ATOM 860 C CA . PRO A 1 118 ? 14.598 1.002 -6.759 1.00 73.38 118 PRO A CA 1
ATOM 861 C C . PRO A 1 118 ? 16.034 0.507 -6.950 1.00 73.38 118 PRO A C 1
ATOM 863 O O . PRO A 1 118 ? 16.381 -0.608 -6.576 1.00 73.38 118 PRO A O 1
ATOM 866 N N . SER A 1 119 ? 16.869 1.340 -7.568 1.00 63.28 119 SER A N 1
ATOM 867 C CA . SER A 1 119 ? 18.302 1.106 -7.754 1.00 63.28 119 SER A CA 1
ATOM 868 C C . SER A 1 119 ? 19.051 1.065 -6.417 1.00 63.28 119 SER A C 1
ATOM 870 O O . SER A 1 119 ? 20.231 0.736 -6.361 1.00 63.28 119 SER A O 1
ATOM 872 N N . GLY A 1 120 ? 18.354 1.343 -5.314 1.00 54.56 120 GLY A N 1
ATOM 873 C CA . GLY A 1 120 ? 18.814 1.068 -3.972 1.00 54.56 120 GLY A CA 1
ATOM 874 C C . GLY A 1 120 ? 18.507 -0.367 -3.570 1.00 54.56 120 GLY A C 1
ATOM 875 O O . GLY A 1 120 ? 17.374 -0.695 -3.210 1.00 54.56 120 GLY A O 1
ATOM 876 N N . ARG A 1 121 ? 19.566 -1.175 -3.442 1.00 50.75 121 ARG A N 1
ATOM 877 C CA . ARG A 1 121 ? 19.690 -2.047 -2.265 1.00 50.75 121 ARG A CA 1
ATOM 878 C C . ARG A 1 121 ? 19.188 -1.211 -1.078 1.00 50.75 121 ARG A C 1
ATOM 880 O O . ARG A 1 121 ? 19.687 -0.088 -0.961 1.00 50.75 121 ARG A O 1
ATOM 887 N N . PRO A 1 122 ? 18.235 -1.664 -0.236 1.00 53.22 122 PRO A N 1
ATOM 888 C CA . PRO A 1 122 ? 18.035 -0.998 1.044 1.00 53.22 122 PRO A CA 1
ATOM 889 C C . PRO A 1 122 ? 19.427 -0.935 1.651 1.00 53.22 122 PRO A C 1
ATOM 891 O O . PRO A 1 122 ? 20.062 -1.974 1.869 1.00 53.22 122 PRO A O 1
ATOM 894 N N . THR A 1 123 ? 19.983 0.270 1.743 1.00 57.78 123 THR A N 1
ATOM 895 C CA . THR A 1 123 ? 21.356 0.408 2.204 1.00 57.78 123 THR A CA 1
ATOM 896 C C . THR A 1 123 ? 21.402 -0.202 3.601 1.00 57.78 123 THR A C 1
ATOM 898 O O . THR A 1 123 ? 20.371 -0.300 4.269 1.00 57.78 123 THR A O 1
ATOM 901 N N . ALA A 1 124 ? 22.565 -0.635 4.087 1.00 61.59 124 ALA A N 1
ATOM 902 C CA . ALA A 1 124 ? 22.649 -1.063 5.486 1.00 61.59 124 ALA A CA 1
ATOM 903 C C . ALA A 1 124 ? 22.050 0.012 6.425 1.00 61.59 124 ALA A C 1
ATOM 905 O O . ALA A 1 124 ? 21.420 -0.326 7.419 1.00 61.59 124 ALA A O 1
ATOM 906 N N . SER A 1 125 ? 22.131 1.290 6.025 1.00 64.94 125 SER A N 1
ATOM 907 C CA . SER A 1 125 ? 21.436 2.423 6.642 1.00 64.94 125 SER A CA 1
ATOM 908 C C . SER A 1 125 ? 19.905 2.344 6.542 1.00 64.94 125 SER A C 1
ATOM 910 O O . SER A 1 125 ? 19.243 2.537 7.553 1.00 64.94 125 SER A O 1
ATOM 912 N N . ASP A 1 126 ? 19.314 2.025 5.389 1.00 68.69 126 ASP A N 1
ATOM 913 C CA . ASP A 1 126 ? 17.853 1.891 5.250 1.00 68.69 126 ASP A CA 1
ATOM 914 C C . ASP A 1 126 ? 17.313 0.653 5.969 1.00 68.69 126 ASP A C 1
ATOM 916 O O . ASP A 1 126 ? 16.266 0.720 6.611 1.00 68.69 126 ASP A O 1
ATOM 920 N N . ALA A 1 127 ? 18.042 -0.464 5.919 1.00 72.56 127 ALA A N 1
ATOM 921 C CA . ALA A 1 127 ? 17.712 -1.668 6.674 1.00 72.56 127 ALA A CA 1
ATOM 922 C C . ALA A 1 127 ? 17.781 -1.398 8.186 1.00 72.56 127 ALA A C 1
ATOM 924 O O . ALA A 1 127 ? 16.854 -1.756 8.915 1.00 72.56 127 ALA A O 1
ATOM 925 N N . LEU A 1 128 ? 18.815 -0.680 8.645 1.00 73.38 128 LEU A N 1
ATOM 926 C CA . LEU A 1 128 ? 18.953 -0.247 10.034 1.00 73.38 128 LEU A CA 1
ATOM 927 C C . LEU A 1 128 ? 17.868 0.763 10.419 1.00 73.38 128 LEU A C 1
ATOM 929 O O . LEU A 1 128 ? 17.272 0.634 11.480 1.00 73.38 128 LEU A O 1
ATOM 933 N N . GLN A 1 129 ? 17.534 1.733 9.568 1.00 74.94 129 GLN A N 1
ATOM 934 C CA . GLN A 1 129 ? 16.440 2.673 9.825 1.00 74.94 129 GLN A CA 1
ATOM 935 C C . GLN A 1 129 ? 15.089 1.964 9.875 1.00 74.94 129 GLN A C 1
ATOM 937 O O . GLN A 1 129 ? 14.242 2.318 10.695 1.00 74.94 129 GLN A O 1
ATOM 942 N N . GLN A 1 130 ? 14.874 0.949 9.042 1.00 75.25 130 GLN A N 1
ATOM 943 C CA . GLN A 1 130 ? 13.653 0.155 9.050 1.00 75.25 130 GLN A CA 1
ATOM 944 C C . GLN A 1 130 ? 13.590 -0.761 10.275 1.00 75.25 130 GLN A C 1
ATOM 946 O O . GLN A 1 130 ? 12.511 -0.923 10.845 1.00 75.25 130 GLN A O 1
ATOM 951 N N . GLN A 1 131 ? 14.727 -1.285 10.734 1.00 72.62 131 GLN A N 1
ATOM 952 C CA . GLN A 1 131 ? 14.839 -2.020 11.990 1.00 72.62 131 GLN A CA 1
ATOM 953 C C . GLN A 1 131 ? 14.608 -1.108 13.199 1.00 72.62 131 GLN A C 1
ATOM 955 O O . GLN A 1 131 ? 13.723 -1.391 13.995 1.00 72.62 131 GLN A O 1
ATOM 960 N N . VAL A 1 132 ? 15.262 0.052 13.271 1.00 74.81 132 VAL A N 1
ATOM 961 C CA . VAL A 1 132 ? 15.035 1.073 14.307 1.00 74.81 132 VAL A CA 1
ATOM 962 C C . VAL A 1 132 ? 13.588 1.563 14.286 1.00 74.81 132 VAL A C 1
ATOM 964 O O . VAL A 1 132 ? 13.004 1.805 15.337 1.00 74.81 132 VAL A O 1
ATOM 967 N N . LYS A 1 133 ? 12.961 1.697 13.113 1.00 72.50 133 LYS A N 1
ATOM 968 C CA . LYS A 1 133 ? 11.540 2.052 12.994 1.00 72.50 133 LYS A CA 1
ATOM 969 C C . LYS A 1 133 ? 10.633 0.924 13.486 1.00 72.50 133 LYS A C 1
ATOM 971 O O . LYS A 1 133 ? 9.631 1.210 14.132 1.00 72.50 133 LYS A O 1
ATOM 976 N N . ARG A 1 134 ? 10.975 -0.342 13.229 1.00 66.00 134 ARG A N 1
ATOM 977 C CA . ARG A 1 134 ? 10.263 -1.510 13.778 1.00 66.00 134 ARG A CA 1
ATOM 978 C C . ARG A 1 134 ? 10.429 -1.608 15.291 1.00 66.00 134 ARG A C 1
ATOM 980 O O . ARG A 1 134 ? 9.436 -1.801 15.975 1.00 66.00 134 ARG A O 1
ATOM 987 N N . GLU A 1 135 ? 11.629 -1.389 15.813 1.00 66.50 135 GLU A N 1
ATOM 988 C CA . GLU A 1 135 ? 11.923 -1.390 17.250 1.00 66.50 135 GLU A CA 1
ATOM 989 C C . GLU A 1 135 ? 11.248 -0.212 17.963 1.00 66.50 135 GLU A C 1
ATOM 991 O O . GLU A 1 135 ? 10.613 -0.409 18.996 1.00 66.50 135 GLU A O 1
ATOM 996 N N . LYS A 1 136 ? 11.258 0.992 17.375 1.00 63.50 136 LYS A N 1
ATOM 997 C CA . LYS A 1 136 ? 10.485 2.146 17.872 1.00 63.50 136 LYS A CA 1
ATOM 998 C C . LYS A 1 136 ? 8.974 1.919 17.820 1.00 63.50 136 LYS A C 1
ATOM 1000 O O . LYS A 1 136 ? 8.268 2.443 18.669 1.00 63.50 136 LYS A O 1
ATOM 1005 N N . ASN A 1 137 ? 8.481 1.148 16.851 1.00 59.84 137 ASN A N 1
ATOM 1006 C CA . ASN A 1 137 ? 7.069 0.766 16.779 1.00 59.84 137 ASN A CA 1
ATOM 1007 C C . ASN A 1 137 ? 6.721 -0.412 17.711 1.00 59.84 137 ASN A C 1
ATOM 1009 O O . ASN A 1 137 ? 5.558 -0.563 18.071 1.00 59.84 137 ASN A O 1
ATOM 1013 N N . SER A 1 138 ? 7.702 -1.235 18.095 1.00 59.66 138 SER A N 1
ATOM 1014 C CA . SER A 1 138 ? 7.550 -2.334 19.061 1.00 59.66 138 SER A CA 1
ATOM 1015 C C . SER A 1 138 ? 7.573 -1.816 20.498 1.00 59.66 138 SER A C 1
ATOM 1017 O O . SER A 1 138 ? 6.826 -2.280 21.358 1.00 59.66 138 SER A O 1
ATOM 1019 N N . LEU A 1 139 ? 8.397 -0.803 20.759 1.00 58.41 139 LEU A N 1
ATOM 1020 C CA . LEU A 1 139 ? 8.450 -0.105 22.031 1.00 58.41 139 LEU A CA 1
ATOM 1021 C C . LEU A 1 139 ? 7.353 0.958 22.058 1.00 58.41 139 LEU A C 1
ATOM 1023 O O . LEU A 1 139 ? 7.593 2.130 21.771 1.00 58.41 139 LEU A O 1
ATOM 1027 N N . ILE A 1 140 ? 6.139 0.558 22.444 1.00 64.56 140 ILE A N 1
ATOM 1028 C CA . ILE A 1 140 ? 5.134 1.526 22.895 1.00 64.56 140 ILE A CA 1
ATOM 1029 C C . ILE A 1 140 ? 5.812 2.367 23.979 1.00 64.56 140 ILE A C 1
ATOM 1031 O O . ILE A 1 140 ? 6.238 1.835 25.009 1.00 64.56 140 ILE A O 1
ATOM 1035 N N . CYS A 1 141 ? 5.967 3.672 23.741 1.00 63.75 141 CYS A N 1
ATOM 1036 C CA . CYS A 1 141 ? 6.648 4.518 24.708 1.00 63.75 141 CYS A CA 1
ATOM 1037 C C . CYS A 1 141 ? 5.908 4.434 26.055 1.00 63.75 141 CYS A C 1
ATOM 1039 O O . CYS A 1 141 ? 4.685 4.287 26.093 1.00 63.75 141 CYS A O 1
ATOM 1041 N N . GLN A 1 142 ? 6.632 4.502 27.178 1.00 68.00 142 GLN A N 1
ATOM 1042 C CA . GLN A 1 142 ? 6.057 4.352 28.524 1.00 68.00 142 GLN A CA 1
ATOM 1043 C C . GLN A 1 142 ? 4.785 5.199 28.717 1.00 68.00 142 GLN A C 1
ATOM 1045 O O . GLN A 1 142 ? 3.813 4.753 29.327 1.00 68.00 142 GLN A O 1
ATOM 1050 N N . THR A 1 143 ? 4.770 6.411 28.162 1.00 70.38 143 THR A N 1
ATOM 1051 C CA . THR A 1 143 ? 3.619 7.317 28.183 1.00 70.38 143 THR A CA 1
ATOM 1052 C C . THR A 1 143 ? 2.425 6.816 27.374 1.00 70.38 143 THR A C 1
ATOM 1054 O O . THR A 1 143 ? 1.293 6.981 27.829 1.00 70.38 143 THR A O 1
ATOM 1057 N N . ASP A 1 144 ? 2.646 6.180 26.227 1.00 74.25 144 ASP A N 1
ATOM 1058 C CA . ASP A 1 144 ? 1.574 5.631 25.395 1.00 74.25 144 ASP A CA 1
ATOM 1059 C C . ASP A 1 144 ? 1.022 4.337 25.989 1.00 74.25 144 ASP A C 1
ATOM 1061 O O . ASP A 1 144 ? -0.193 4.170 26.027 1.00 74.25 144 ASP A O 1
ATOM 1065 N N . ALA A 1 145 ? 1.865 3.489 26.586 1.00 71.88 145 ALA A N 1
ATOM 1066 C CA . ALA A 1 145 ? 1.411 2.283 27.279 1.00 71.88 145 ALA A CA 1
ATOM 1067 C C . ALA A 1 145 ? 0.545 2.642 28.499 1.00 71.88 145 ALA A C 1
ATOM 1069 O O . ALA A 1 145 ? -0.528 2.076 28.712 1.00 71.88 145 ALA A O 1
ATOM 1070 N N . ILE A 1 146 ? 0.964 3.645 29.279 1.00 75.31 146 ILE A N 1
ATOM 1071 C CA . ILE A 1 146 ? 0.188 4.156 30.416 1.00 75.31 146 ILE A CA 1
ATOM 1072 C C . ILE A 1 146 ? -1.167 4.713 29.953 1.00 75.31 146 ILE A C 1
ATOM 1074 O O . ILE A 1 146 ? -2.190 4.414 30.573 1.00 75.31 146 ILE A O 1
ATOM 1078 N N . LYS A 1 147 ? -1.197 5.487 28.858 1.00 78.69 147 LYS A N 1
ATOM 1079 C CA . LYS A 1 147 ? -2.434 6.074 28.314 1.00 78.69 147 LYS A CA 1
ATOM 1080 C C . LYS A 1 147 ? -3.366 5.024 27.710 1.00 78.69 147 LYS A C 1
ATOM 1082 O O . LYS A 1 147 ? -4.554 5.018 28.032 1.00 78.69 147 LYS A O 1
ATOM 1087 N N . GLN A 1 148 ? -2.837 4.141 26.868 1.00 78.94 148 GLN A N 1
ATOM 1088 C CA . GLN A 1 148 ? -3.600 3.131 26.135 1.00 78.94 148 GLN A CA 1
ATOM 1089 C C . GLN A 1 148 ? -4.219 2.103 27.084 1.00 78.94 148 GLN A C 1
ATOM 1091 O O . GLN A 1 148 ? -5.385 1.747 26.929 1.00 78.94 148 GLN A O 1
ATOM 1096 N N . PHE A 1 149 ? -3.478 1.692 28.116 1.00 81.44 149 PHE A N 1
ATOM 1097 C CA . PHE A 1 149 ? -3.914 0.648 29.047 1.00 81.44 149 PHE A CA 1
ATOM 1098 C C . PHE A 1 149 ? -4.432 1.181 30.383 1.00 81.44 149 PHE A C 1
ATOM 1100 O O . PHE A 1 149 ? -4.761 0.401 31.280 1.00 81.44 149 PHE A O 1
ATOM 1107 N N . ARG A 1 150 ? -4.505 2.513 30.529 1.00 83.12 150 ARG A N 1
ATOM 1108 C CA . ARG A 1 150 ? -4.922 3.206 31.760 1.00 83.12 150 ARG A CA 1
ATOM 1109 C C . ARG A 1 150 ? -4.230 2.644 33.005 1.00 83.12 150 ARG A C 1
ATOM 1111 O O . ARG A 1 150 ? -4.848 2.475 34.060 1.00 83.12 150 ARG A O 1
ATOM 1118 N N . LEU A 1 151 ? -2.952 2.300 32.870 1.00 84.38 151 LEU A N 1
ATOM 1119 C CA . LEU A 1 151 ? -2.163 1.790 33.981 1.00 84.38 151 LEU A CA 1
ATOM 1120 C C . LEU A 1 151 ? -1.838 2.944 34.922 1.00 84.38 151 LEU A C 1
ATOM 1122 O O . LEU A 1 151 ? -1.525 4.050 34.487 1.00 84.38 151 LEU A O 1
ATOM 1126 N N . LYS A 1 152 ? -1.890 2.689 36.228 1.00 87.62 152 LYS A N 1
ATOM 1127 C CA . LYS A 1 152 ? -1.304 3.625 37.182 1.00 87.62 152 LYS A CA 1
ATOM 1128 C C . LYS A 1 152 ? 0.215 3.608 37.013 1.00 87.62 152 LYS A C 1
ATOM 1130 O O . LYS A 1 152 ? 0.793 2.581 36.646 1.00 87.62 152 LYS A O 1
ATOM 1135 N N . LYS A 1 153 ? 0.863 4.739 37.288 1.00 83.69 153 LYS A N 1
ATOM 1136 C CA . LYS A 1 153 ? 2.317 4.884 37.137 1.00 83.69 153 LYS A CA 1
ATOM 1137 C C . LYS A 1 153 ? 3.069 3.854 37.991 1.00 83.69 153 LYS A C 1
ATOM 1139 O O . LYS A 1 153 ? 4.096 3.334 37.561 1.00 83.69 153 LYS A O 1
ATOM 1144 N N . GLU A 1 154 ? 2.520 3.513 39.154 1.00 87.25 154 GLU A N 1
ATOM 1145 C CA . GLU A 1 154 ? 3.089 2.550 40.099 1.00 87.25 154 GLU A CA 1
ATOM 1146 C C . GLU A 1 154 ? 3.001 1.105 39.582 1.00 87.25 154 GLU A C 1
ATOM 1148 O O . GLU A 1 154 ? 3.969 0.355 39.693 1.00 87.25 154 GLU A O 1
ATOM 1153 N N . ASP A 1 155 ? 1.874 0.724 38.968 1.00 82.25 155 ASP A N 1
ATOM 1154 C CA . ASP A 1 155 ? 1.685 -0.610 38.374 1.00 82.25 155 ASP A CA 1
ATOM 1155 C C . ASP A 1 155 ? 2.669 -0.832 37.219 1.00 82.25 155 ASP A C 1
ATOM 1157 O O . ASP A 1 155 ? 3.287 -1.892 37.111 1.00 82.25 155 ASP A O 1
ATOM 1161 N N . PHE A 1 156 ? 2.847 0.190 36.374 1.00 84.62 156 PHE A N 1
ATOM 1162 C CA . PHE A 1 156 ? 3.822 0.145 35.287 1.00 84.62 156 PHE A CA 1
ATOM 1163 C C . PHE A 1 156 ? 5.253 0.033 35.827 1.00 84.62 156 PHE A C 1
ATOM 1165 O O . PHE A 1 156 ? 6.037 -0.764 35.322 1.00 84.62 156 PHE A O 1
ATOM 1172 N N . ALA A 1 157 ? 5.597 0.791 36.875 1.00 83.69 157 ALA A N 1
ATOM 1173 C CA . ALA A 1 157 ? 6.925 0.735 37.484 1.00 83.69 157 ALA A CA 1
ATOM 1174 C C . ALA A 1 157 ? 7.250 -0.657 38.051 1.00 83.69 157 ALA A C 1
ATOM 1176 O O . ALA A 1 157 ? 8.378 -1.119 37.890 1.00 83.69 157 ALA A O 1
ATOM 1177 N N . ARG A 1 158 ? 6.267 -1.342 38.656 1.00 83.94 158 ARG A N 1
ATOM 1178 C CA . ARG A 1 158 ? 6.420 -2.726 39.138 1.00 83.94 158 ARG A CA 1
ATOM 1179 C C . ARG A 1 158 ? 6.629 -3.711 37.989 1.00 83.94 158 ARG A C 1
ATOM 1181 O O . ARG A 1 158 ? 7.592 -4.465 38.017 1.00 83.94 158 ARG A O 1
ATOM 1188 N N . LEU A 1 159 ? 5.796 -3.641 36.947 1.00 82.19 159 LEU A N 1
ATOM 1189 C CA . LEU A 1 159 ? 5.948 -4.484 35.752 1.00 82.19 159 LEU A CA 1
ATOM 1190 C C . LEU A 1 159 ? 7.312 -4.278 35.080 1.00 82.19 159 LEU A C 1
ATOM 1192 O O . LEU A 1 159 ? 7.976 -5.238 34.702 1.00 82.19 159 LEU A O 1
ATOM 1196 N N . TRP A 1 160 ? 7.758 -3.028 34.970 1.00 83.00 160 TRP A N 1
ATOM 1197 C CA . TRP A 1 160 ? 9.046 -2.699 34.366 1.00 83.00 160 TRP A CA 1
ATOM 1198 C C . TRP A 1 160 ? 10.245 -3.109 35.236 1.00 83.00 160 TRP A C 1
ATOM 1200 O O . TRP A 1 160 ? 11.320 -3.412 34.714 1.00 83.00 160 TRP A O 1
ATOM 1210 N N . ALA A 1 161 ? 10.092 -3.116 36.563 1.00 84.44 161 ALA A N 1
ATOM 1211 C CA . ALA A 1 161 ? 11.099 -3.653 37.475 1.00 84.44 161 ALA A CA 1
ATOM 1212 C C . ALA A 1 161 ? 11.239 -5.175 37.316 1.00 84.44 161 ALA A C 1
ATOM 1214 O O . ALA A 1 161 ? 12.363 -5.659 37.219 1.00 84.44 161 ALA A O 1
ATOM 1215 N N . ASP A 1 162 ? 10.126 -5.901 37.187 1.00 81.12 162 ASP A N 1
ATOM 1216 C CA . ASP A 1 162 ? 10.129 -7.355 36.980 1.00 81.12 162 ASP A CA 1
ATOM 1217 C C . ASP A 1 162 ? 10.793 -7.762 35.655 1.00 81.12 162 ASP A C 1
ATOM 1219 O O . ASP A 1 162 ? 11.549 -8.735 35.619 1.00 81.12 162 ASP A O 1
ATOM 1223 N N . VAL A 1 163 ? 10.546 -7.006 34.576 1.00 82.31 163 VAL A N 1
ATOM 1224 C CA . VAL A 1 163 ? 11.192 -7.222 33.266 1.00 82.31 163 VAL A CA 1
ATOM 1225 C C . VAL A 1 163 ? 12.699 -6.983 33.357 1.00 82.31 163 VAL A C 1
ATOM 1227 O O . VAL A 1 163 ? 13.479 -7.802 32.877 1.00 82.31 163 VAL A O 1
ATOM 1230 N N . ARG A 1 164 ? 13.130 -5.904 34.026 1.00 79.44 164 ARG A N 1
ATOM 1231 C CA . ARG A 1 164 ? 14.562 -5.615 34.217 1.00 79.44 164 ARG A CA 1
ATOM 1232 C C . ARG A 1 164 ? 15.265 -6.620 35.123 1.00 79.44 164 ARG A C 1
ATOM 1234 O O . ARG A 1 164 ? 16.434 -6.906 34.898 1.00 79.44 164 ARG A O 1
ATOM 1241 N N . ALA A 1 165 ? 14.571 -7.152 36.125 1.00 84.06 165 ALA A N 1
ATOM 1242 C CA . ALA A 1 165 ? 15.120 -8.168 37.015 1.00 84.06 165 ALA A CA 1
ATOM 1243 C C . ALA A 1 165 ? 15.308 -9.527 36.317 1.00 84.06 165 ALA A C 1
ATOM 1245 O O . ALA A 1 165 ? 16.106 -10.335 36.780 1.00 84.06 165 ALA A O 1
ATOM 1246 N N . ASN A 1 166 ? 14.598 -9.788 35.211 1.00 81.75 166 ASN A N 1
ATOM 1247 C CA . ASN A 1 166 ? 14.653 -11.061 34.491 1.00 81.75 166 ASN A CA 1
ATOM 1248 C C . ASN A 1 166 ? 14.746 -10.857 32.965 1.00 81.75 166 ASN A C 1
ATOM 1250 O O . ASN A 1 166 ? 13.787 -11.163 32.249 1.00 81.75 166 ASN A O 1
ATOM 1254 N N . PRO A 1 167 ? 15.899 -10.397 32.444 1.00 75.25 167 PRO A N 1
ATOM 1255 C CA . PRO A 1 167 ? 16.075 -10.091 31.020 1.00 75.25 167 PRO A CA 1
ATOM 1256 C C . PRO A 1 167 ? 15.977 -11.327 30.112 1.00 75.25 167 PRO A C 1
ATOM 1258 O O . PRO A 1 167 ? 15.617 -11.212 28.947 1.00 75.25 167 PRO A O 1
ATOM 1261 N N . HIS A 1 168 ? 16.247 -12.522 30.645 1.00 72.12 168 HIS A N 1
ATOM 1262 C CA . HIS A 1 168 ? 16.156 -13.785 29.905 1.00 72.12 168 HIS A CA 1
ATOM 1263 C C . HIS A 1 168 ? 14.790 -14.460 30.005 1.00 72.12 168 HIS A C 1
ATOM 1265 O O . HIS A 1 168 ? 14.633 -15.587 29.545 1.00 72.12 168 HIS A O 1
ATOM 1271 N N . ASN A 1 169 ? 13.803 -13.818 30.632 1.00 67.25 169 ASN A N 1
ATOM 1272 C CA . ASN A 1 169 ? 12.468 -14.377 30.702 1.00 67.25 169 ASN A CA 1
ATOM 1273 C C . ASN A 1 169 ? 11.686 -13.973 29.440 1.00 67.25 169 ASN A C 1
ATOM 1275 O O . ASN A 1 169 ? 11.192 -12.844 29.391 1.00 67.25 169 ASN A O 1
ATOM 1279 N N . PRO A 1 170 ? 11.487 -14.873 28.453 1.00 53.81 170 PRO A N 1
ATOM 1280 C CA . PRO A 1 170 ? 10.687 -14.563 27.262 1.00 53.81 170 PRO A CA 1
ATOM 1281 C C . PRO A 1 170 ? 9.232 -14.221 27.624 1.00 53.81 170 PRO A C 1
ATOM 1283 O O . PRO A 1 170 ? 8.502 -13.617 26.844 1.00 53.81 170 PRO A O 1
ATOM 1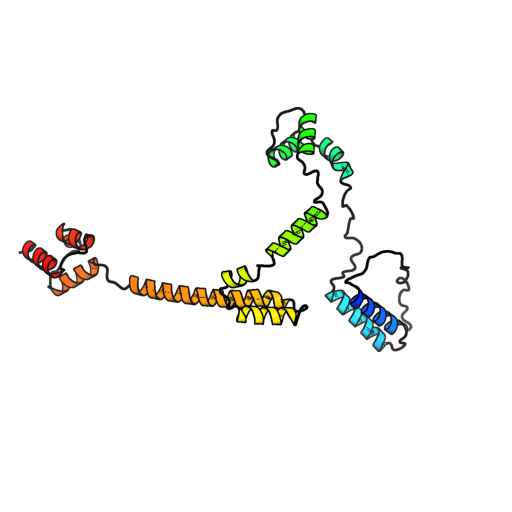286 N N . TRP A 1 171 ? 8.808 -14.558 28.847 1.00 50.84 171 TRP A N 1
ATOM 1287 C CA . TRP A 1 171 ? 7.496 -14.228 29.378 1.00 50.84 171 TRP A CA 1
ATOM 1288 C C . TRP A 1 171 ? 7.416 -12.830 29.997 1.00 50.84 171 TRP A C 1
ATOM 1290 O O . TRP A 1 171 ? 6.313 -12.401 30.313 1.00 50.84 171 TRP A O 1
ATOM 1300 N N . GLY A 1 172 ? 8.527 -12.115 30.206 1.00 58.12 172 GLY A N 1
ATOM 1301 C CA . GLY A 1 172 ? 8.521 -10.767 30.789 1.00 58.12 172 GLY A CA 1
ATOM 1302 C C . GLY A 1 172 ? 7.788 -9.762 29.897 1.00 58.12 172 GLY A C 1
ATOM 1303 O O . GLY A 1 172 ? 6.875 -9.072 30.350 1.00 58.12 172 GLY A O 1
ATOM 1304 N N . GLU A 1 173 ? 8.112 -9.766 28.606 1.00 55.72 173 GLU A N 1
ATOM 1305 C CA . GLU A 1 173 ? 7.442 -8.944 27.596 1.00 55.72 173 GLU A CA 1
ATOM 1306 C C . GLU A 1 173 ? 6.005 -9.444 27.340 1.00 55.72 173 GLU A C 1
ATOM 1308 O O . GLU A 1 173 ? 5.058 -8.662 27.362 1.00 55.72 173 GLU A O 1
ATOM 1313 N N . MET A 1 174 ? 5.790 -10.767 27.267 1.00 47.06 174 MET A N 1
ATOM 1314 C CA . MET A 1 174 ? 4.448 -11.377 27.170 1.00 47.06 174 MET A CA 1
ATOM 1315 C C . MET A 1 174 ? 3.540 -11.111 28.390 1.00 47.06 174 MET A C 1
ATOM 1317 O O . MET A 1 174 ? 2.314 -11.092 28.252 1.00 47.06 174 MET A O 1
ATOM 1321 N N . ARG A 1 175 ? 4.092 -10.907 29.594 1.00 55.06 175 ARG A N 1
ATOM 1322 C CA . ARG A 1 175 ? 3.317 -10.583 30.809 1.00 55.06 175 ARG A CA 1
ATOM 1323 C C . ARG A 1 175 ? 2.726 -9.180 30.747 1.00 55.06 175 ARG A C 1
ATOM 1325 O O . ARG A 1 175 ? 1.605 -9.003 31.222 1.00 55.06 175 ARG A O 1
ATOM 1332 N N . LEU A 1 176 ? 3.426 -8.219 30.138 1.00 58.31 176 LEU A N 1
ATOM 1333 C CA . LEU A 1 176 ? 2.874 -6.886 29.874 1.00 58.31 176 LEU A CA 1
ATOM 1334 C C . LEU A 1 176 ? 1.613 -6.994 29.007 1.00 58.31 176 LEU A C 1
ATOM 1336 O O . LEU A 1 176 ? 0.582 -6.447 29.395 1.00 58.31 176 LEU A O 1
ATOM 1340 N N . TYR A 1 177 ? 1.648 -7.793 27.935 1.00 52.66 177 TYR A N 1
ATOM 1341 C CA . TYR A 1 177 ? 0.472 -8.056 27.095 1.00 52.66 177 TYR A CA 1
ATOM 1342 C C . TYR A 1 177 ? -0.652 -8.786 27.854 1.00 52.66 177 TYR A C 1
ATOM 1344 O O . TYR A 1 177 ? -1.790 -8.332 27.834 1.00 52.66 177 TYR A O 1
ATOM 1352 N N . ARG A 1 178 ? -0.360 -9.835 28.640 1.00 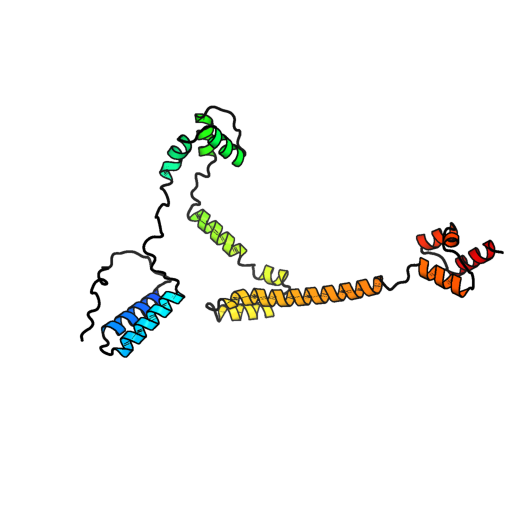53.16 178 ARG A N 1
ATOM 1353 C CA . ARG A 1 178 ? -1.411 -10.567 29.387 1.00 53.16 178 ARG A CA 1
ATOM 1354 C C . ARG A 1 178 ? -2.103 -9.746 30.476 1.00 53.16 178 ARG A C 1
ATOM 1356 O O . ARG A 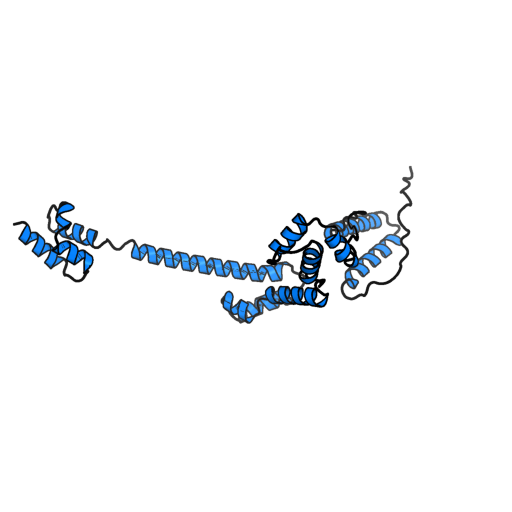1 178 ? -3.306 -9.894 30.680 1.00 53.16 178 ARG A O 1
ATOM 1363 N N . VAL A 1 179 ? -1.371 -8.907 31.214 1.00 57.50 179 VAL A N 1
ATOM 1364 C CA . VAL A 1 179 ? -1.976 -8.041 32.248 1.00 57.50 179 VAL A CA 1
ATOM 1365 C C . VAL A 1 179 ? -2.860 -6.976 31.604 1.00 57.50 179 VAL A C 1
ATOM 1367 O O . VAL A 1 179 ? -3.917 -6.633 32.141 1.00 57.50 179 VAL A O 1
ATOM 1370 N N . VAL A 1 180 ? -2.437 -6.481 30.443 1.00 58.25 180 VAL A N 1
ATOM 1371 C CA . VAL A 1 180 ? -3.214 -5.583 29.595 1.00 58.25 180 VAL A CA 1
ATOM 1372 C C . VAL A 1 180 ? -4.489 -6.261 29.096 1.00 58.25 180 VAL A C 1
ATOM 1374 O O . VAL A 1 180 ? -5.570 -5.706 29.284 1.00 58.25 180 VAL A O 1
ATOM 1377 N N . ASP A 1 181 ? -4.390 -7.472 28.553 1.00 52.84 181 ASP A N 1
ATOM 1378 C CA . ASP A 1 181 ? -5.533 -8.217 28.023 1.00 52.84 181 ASP A CA 1
ATOM 1379 C C . ASP A 1 181 ? -6.544 -8.549 29.123 1.00 52.84 181 ASP A C 1
ATOM 1381 O O . ASP A 1 181 ? -7.732 -8.284 28.965 1.00 52.84 181 ASP A O 1
ATOM 1385 N N . ALA A 1 182 ? -6.083 -8.986 30.299 1.00 52.81 182 ALA A N 1
ATOM 1386 C CA . ALA A 1 182 ? -6.956 -9.256 31.441 1.00 52.81 182 ALA A CA 1
ATOM 1387 C C . ALA A 1 182 ? -7.639 -7.987 31.992 1.00 52.81 182 ALA A C 1
ATOM 1389 O O . ALA A 1 182 ? -8.773 -8.044 32.479 1.00 52.81 182 ALA A O 1
ATOM 1390 N N . LYS A 1 183 ? -6.976 -6.819 31.945 1.00 61.84 183 LYS A N 1
ATOM 1391 C CA . LYS A 1 183 ? -7.614 -5.536 32.298 1.00 61.84 183 LYS A CA 1
ATOM 1392 C C . LYS A 1 183 ? -8.615 -5.106 31.221 1.00 61.84 183 LYS A C 1
ATOM 1394 O O . LYS A 1 183 ? -9.692 -4.629 31.578 1.00 61.84 183 LYS A O 1
ATOM 1399 N N . ASN A 1 184 ? -8.301 -5.308 29.944 1.00 59.75 184 ASN A N 1
ATOM 1400 C CA . ASN A 1 184 ? -9.197 -5.008 28.828 1.00 59.75 184 ASN A CA 1
ATOM 1401 C C . ASN A 1 184 ? -10.438 -5.903 28.838 1.00 59.75 184 ASN A C 1
ATOM 1403 O O . ASN A 1 184 ? -11.535 -5.393 28.640 1.00 59.75 184 ASN A O 1
ATOM 1407 N N . GLU A 1 185 ? -10.297 -7.187 29.159 1.00 63.31 185 GLU A N 1
ATOM 1408 C CA . GLU A 1 185 ? -11.408 -8.127 29.318 1.00 63.31 185 GLU A CA 1
ATOM 1409 C C . GLU A 1 185 ? -12.303 -7.728 30.499 1.00 63.31 185 GLU A C 1
ATOM 1411 O O . GLU A 1 185 ? -13.513 -7.599 30.341 1.00 63.31 185 GLU A O 1
ATOM 1416 N N . LYS A 1 186 ? -11.724 -7.358 31.651 1.00 66.06 186 LYS A N 1
ATOM 1417 C CA . LYS A 1 186 ? -12.500 -6.829 32.792 1.00 66.06 186 LYS A CA 1
ATOM 1418 C C . LYS A 1 186 ? -13.224 -5.519 32.472 1.00 66.06 186 LYS A C 1
ATOM 1420 O O . LYS A 1 186 ? -14.333 -5.290 32.959 1.00 66.06 186 LYS A O 1
ATOM 1425 N N . LEU A 1 187 ? -12.613 -4.642 31.675 1.00 62.59 187 LEU A N 1
ATOM 1426 C CA . LEU A 1 187 ? -13.250 -3.407 31.210 1.00 62.59 187 LEU A CA 1
ATOM 1427 C C . LEU A 1 187 ? -14.340 -3.695 30.170 1.00 62.59 187 LEU A C 1
ATOM 1429 O O . LEU A 1 187 ? -15.399 -3.063 30.218 1.00 62.59 187 LEU A O 1
ATOM 1433 N N . ALA A 1 188 ? -14.120 -4.663 29.280 1.00 63.44 188 ALA A N 1
ATOM 1434 C CA . ALA A 1 188 ? -15.097 -5.132 28.308 1.00 63.44 188 ALA A CA 1
ATOM 1435 C C . ALA A 1 188 ? -16.308 -5.748 29.018 1.00 63.44 188 ALA A C 1
ATOM 1437 O O . ALA A 1 188 ? -17.427 -5.315 28.750 1.00 63.44 188 ALA A O 1
ATOM 1438 N N . ASP A 1 189 ? -16.102 -6.614 30.007 1.00 69.25 189 ASP A N 1
ATOM 1439 C CA . ASP A 1 189 ? -17.153 -7.204 30.839 1.00 69.25 189 ASP A CA 1
ATOM 1440 C C . ASP A 1 189 ? -17.914 -6.157 31.650 1.00 69.25 189 ASP A C 1
ATOM 1442 O O . ASP A 1 189 ? -19.147 -6.163 31.686 1.00 69.25 189 ASP A O 1
ATOM 1446 N N . ALA A 1 190 ? -17.213 -5.196 32.257 1.00 66.25 190 ALA A N 1
ATOM 1447 C CA . ALA A 1 190 ? -17.858 -4.090 32.960 1.00 66.25 190 ALA A CA 1
ATOM 1448 C C . ALA A 1 190 ? -18.696 -3.222 32.003 1.00 66.25 190 ALA A C 1
ATOM 1450 O O . ALA A 1 190 ? -19.800 -2.791 32.355 1.00 66.25 190 ALA A O 1
ATOM 1451 N N . SER A 1 191 ? -18.211 -2.990 30.780 1.00 62.72 191 SER A N 1
ATOM 1452 C CA . SER A 1 191 ? -18.938 -2.245 29.747 1.00 62.72 191 SER A CA 1
ATOM 1453 C C . SER A 1 191 ? -20.134 -3.030 29.196 1.00 62.72 191 SER A C 1
ATOM 1455 O O . SER A 1 191 ? -21.209 -2.457 29.018 1.00 62.72 191 SER A O 1
ATOM 1457 N N . ALA A 1 192 ? -19.996 -4.345 29.015 1.00 65.75 192 ALA A N 1
ATOM 1458 C CA . ALA A 1 192 ? -21.051 -5.248 28.577 1.00 65.75 192 ALA A CA 1
ATOM 1459 C C . ALA A 1 192 ? -22.140 -5.376 29.646 1.00 65.75 192 ALA A C 1
ATOM 1461 O O . ALA A 1 192 ? -23.326 -5.345 29.321 1.00 65.75 192 ALA A O 1
ATOM 1462 N N . LYS A 1 193 ? -21.761 -5.420 30.929 1.00 71.00 193 LYS A N 1
ATOM 1463 C CA . LYS A 1 193 ? -22.698 -5.410 32.058 1.00 71.00 193 LYS A CA 1
ATOM 1464 C C . LYS A 1 193 ? -23.462 -4.087 32.128 1.00 71.00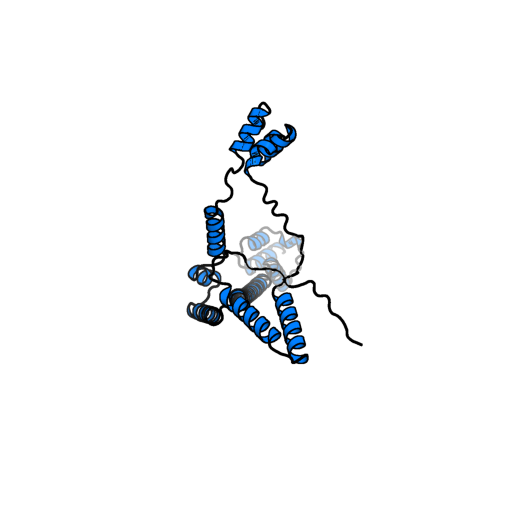 193 LYS A C 1
ATOM 1466 O O . LYS A 1 193 ? -24.683 -4.111 32.212 1.00 71.00 193 LYS A O 1
ATOM 1471 N N . ARG A 1 194 ? -22.787 -2.941 31.961 1.00 64.38 194 ARG A N 1
ATOM 1472 C CA . ARG A 1 194 ? -23.445 -1.620 31.869 1.00 64.38 194 ARG A CA 1
ATOM 1473 C C . ARG A 1 194 ? -24.381 -1.506 30.664 1.00 64.38 194 ARG A C 1
ATOM 1475 O O . ARG A 1 194 ? -25.476 -0.974 30.812 1.00 64.38 194 ARG A O 1
ATOM 1482 N N . ARG A 1 195 ? -23.996 -2.036 29.497 1.00 62.62 195 ARG A N 1
ATOM 1483 C CA . ARG A 1 195 ? -24.857 -2.086 28.301 1.00 62.62 195 ARG A CA 1
ATOM 1484 C C . ARG A 1 195 ? -26.056 -3.008 28.496 1.00 62.62 195 ARG A C 1
ATOM 1486 O O . ARG A 1 195 ? -27.146 -2.625 28.103 1.00 62.62 195 ARG A O 1
ATOM 1493 N N . LYS A 1 196 ? -25.896 -4.164 29.150 1.00 60.78 196 LYS A N 1
ATOM 1494 C CA . LYS A 1 196 ? -27.013 -5.060 29.496 1.00 60.78 196 LYS A CA 1
ATOM 1495 C C . LYS A 1 196 ? -27.976 -4.409 30.485 1.00 60.78 196 LYS A C 1
ATOM 1497 O O . LYS A 1 196 ? -29.175 -4.488 30.268 1.00 60.78 196 LYS A O 1
ATOM 1502 N N . THR A 1 197 ? -27.491 -3.712 31.511 1.00 57.75 197 THR A N 1
ATOM 1503 C CA . THR A 1 197 ? -28.361 -2.992 32.458 1.00 57.75 197 THR A CA 1
ATOM 1504 C C . THR A 1 197 ? -29.050 -1.788 31.806 1.00 57.75 197 THR A C 1
ATOM 1506 O O . THR A 1 197 ? -30.233 -1.564 32.036 1.00 57.75 197 THR A O 1
ATOM 1509 N N . ALA A 1 198 ? -28.355 -1.044 30.939 1.00 51.47 198 ALA A N 1
ATOM 1510 C CA . ALA A 1 198 ? -28.949 0.061 30.185 1.00 51.47 198 ALA A CA 1
ATOM 1511 C C . ALA A 1 198 ? -29.981 -0.426 29.152 1.00 51.47 198 ALA A C 1
ATOM 1513 O O . ALA A 1 198 ? -31.061 0.147 29.060 1.00 51.47 198 ALA A O 1
ATOM 1514 N N . ALA A 1 199 ? -29.687 -1.511 28.429 1.00 50.75 199 ALA A N 1
ATOM 1515 C CA . ALA A 1 199 ? -30.617 -2.139 27.496 1.00 50.75 199 ALA A CA 1
ATOM 1516 C C . ALA A 1 199 ? -31.822 -2.738 28.229 1.00 50.75 199 ALA A C 1
ATOM 1518 O O . ALA A 1 199 ? -32.943 -2.543 27.787 1.00 50.75 199 ALA A O 1
ATOM 1519 N N . HIS A 1 200 ? -31.626 -3.382 29.382 1.00 48.50 200 HIS A N 1
ATOM 1520 C CA . HIS A 1 200 ? -32.724 -3.917 30.187 1.00 48.50 200 HIS A CA 1
ATOM 1521 C C . HIS A 1 200 ? -33.646 -2.808 30.727 1.00 48.50 200 HIS A C 1
ATOM 1523 O O . HIS A 1 200 ? -34.863 -2.958 30.689 1.00 48.50 200 HIS A O 1
ATOM 1529 N N . ASN A 1 201 ? -33.090 -1.651 31.107 1.00 47.41 201 ASN A N 1
ATOM 1530 C CA . ASN A 1 201 ? -33.870 -0.480 31.530 1.00 47.41 201 ASN A CA 1
ATOM 1531 C C . ASN A 1 201 ? -34.550 0.274 30.367 1.00 47.41 201 ASN A C 1
ATOM 1533 O O . ASN A 1 201 ? -35.523 0.990 30.595 1.00 47.41 201 ASN A O 1
ATOM 1537 N N . LEU A 1 202 ? -34.069 0.117 29.130 1.00 49.06 202 LEU A N 1
ATOM 1538 C CA . LEU A 1 202 ? -34.718 0.631 27.913 1.00 49.06 202 LEU A CA 1
ATOM 1539 C C . LEU A 1 202 ? -35.773 -0.337 27.352 1.00 49.06 202 LEU A C 1
ATOM 1541 O O . LEU A 1 202 ? -36.730 0.113 26.732 1.00 49.06 202 LEU A O 1
ATOM 1545 N N . PHE A 1 203 ? -35.624 -1.643 27.587 1.00 43.44 203 PHE A N 1
ATOM 1546 C CA . PHE A 1 203 ? -36.498 -2.696 27.054 1.00 43.44 203 PHE A CA 1
ATOM 1547 C C . PHE A 1 203 ? -37.703 -3.018 27.960 1.00 43.44 203 PHE A C 1
ATOM 1549 O O . PHE A 1 203 ? -38.604 -3.735 27.542 1.00 43.44 203 PHE A O 1
ATOM 1556 N N . MET A 1 204 ? -37.741 -2.474 29.183 1.00 42.88 204 MET A N 1
ATOM 1557 C CA . MET A 1 204 ? -38.842 -2.632 30.150 1.00 42.88 204 MET A CA 1
ATOM 1558 C C . MET A 1 204 ? -39.594 -1.321 30.428 1.00 42.88 204 MET A C 1
ATOM 1560 O O . MET A 1 204 ? -40.164 -1.140 31.502 1.00 42.88 204 MET A O 1
ATOM 1564 N N . ARG A 1 205 ? -39.609 -0.376 29.482 1.00 50.75 205 ARG A N 1
ATOM 1565 C CA . ARG A 1 205 ? -40.665 0.643 29.469 1.00 50.75 205 ARG A CA 1
ATOM 1566 C C . ARG A 1 205 ? -41.742 0.163 28.504 1.00 50.75 205 ARG A C 1
ATOM 1568 O O . ARG A 1 205 ? -41.412 0.022 27.324 1.00 50.75 205 ARG A O 1
ATOM 1575 N N . PRO A 1 206 ? -42.977 -0.121 28.963 1.00 56.41 206 PRO A N 1
ATOM 1576 C CA . PRO A 1 206 ? -44.064 -0.393 28.039 1.00 56.41 206 PRO A CA 1
ATOM 1577 C C . PRO A 1 206 ? -44.105 0.745 27.024 1.00 56.41 206 PRO A C 1
ATOM 1579 O O . PRO A 1 206 ? -43.956 1.922 27.365 1.00 56.41 206 PRO A O 1
ATOM 1582 N N . THR A 1 207 ? -44.197 0.394 25.745 1.00 74.62 207 THR A N 1
ATOM 1583 C CA . THR A 1 207 ? -44.352 1.423 24.713 1.00 74.62 207 THR A CA 1
ATOM 1584 C C . THR A 1 207 ? -45.595 2.242 25.066 1.00 74.62 207 THR A C 1
ATOM 1586 O O . THR A 1 207 ? -46.558 1.693 25.591 1.00 74.62 207 THR A O 1
ATOM 1589 N N . ARG A 1 208 ? -45.628 3.550 24.790 1.00 72.75 208 ARG A N 1
ATOM 1590 C CA . ARG A 1 208 ? -46.814 4.387 25.092 1.00 72.75 208 ARG A CA 1
ATOM 1591 C C . ARG A 1 208 ? -48.121 3.822 24.525 1.00 72.75 208 ARG A C 1
ATOM 1593 O O . ARG A 1 208 ? -49.198 4.109 25.026 1.00 72.75 208 ARG A O 1
ATOM 1600 N N . HIS A 1 209 ? -48.010 3.006 23.480 1.00 73.81 209 HIS A N 1
ATOM 1601 C CA . HIS A 1 209 ? -49.104 2.224 22.932 1.00 73.81 209 HIS A CA 1
ATOM 1602 C C . HIS A 1 209 ? -49.638 1.175 23.927 1.00 73.81 209 HIS A C 1
ATOM 1604 O O . HIS A 1 209 ? -50.842 1.086 24.116 1.00 73.81 209 HIS A O 1
ATOM 1610 N N . GLN A 1 210 ? -48.767 0.441 24.626 1.00 78.62 210 GLN A N 1
ATOM 1611 C CA . GLN A 1 210 ? -49.155 -0.470 25.711 1.00 78.62 210 GLN A CA 1
ATOM 1612 C C . GLN A 1 210 ? -49.725 0.268 26.926 1.00 78.62 210 GLN A C 1
ATOM 1614 O O . GLN A 1 210 ? -50.720 -0.190 27.474 1.00 78.62 210 GLN A O 1
ATOM 1619 N N . GLU A 1 211 ? -49.157 1.417 27.314 1.00 79.88 211 GLU A N 1
ATOM 1620 C CA . GLU A 1 211 ? -49.726 2.246 28.394 1.00 79.88 211 GLU A CA 1
ATOM 1621 C C . GLU A 1 211 ? -51.153 2.708 28.049 1.00 79.88 211 GLU A C 1
ATOM 1623 O O . GLU A 1 211 ? -52.045 2.684 28.895 1.00 79.88 211 GLU A O 1
ATOM 1628 N N . LEU A 1 212 ? -51.387 3.074 26.785 1.00 76.88 212 LEU A N 1
ATOM 1629 C CA . LEU A 1 212 ? -52.702 3.465 26.287 1.00 76.88 212 LEU A CA 1
ATOM 1630 C C . LEU A 1 212 ? -53.689 2.290 26.264 1.00 76.88 212 LEU A C 1
ATOM 1632 O O . LEU A 1 212 ? -54.809 2.431 26.747 1.00 76.88 212 LEU A O 1
ATOM 1636 N N . VAL A 1 213 ? -53.274 1.135 25.740 1.00 79.31 213 VAL A N 1
ATOM 1637 C CA . VAL A 1 213 ? -54.104 -0.082 25.699 1.00 79.31 213 VAL A CA 1
ATOM 1638 C C . VAL A 1 213 ? -54.478 -0.536 27.111 1.00 79.31 213 VAL A C 1
ATOM 1640 O O . VAL A 1 213 ? -55.631 -0.883 27.356 1.00 79.31 213 VAL A O 1
ATOM 1643 N N . GLN A 1 214 ? -53.537 -0.48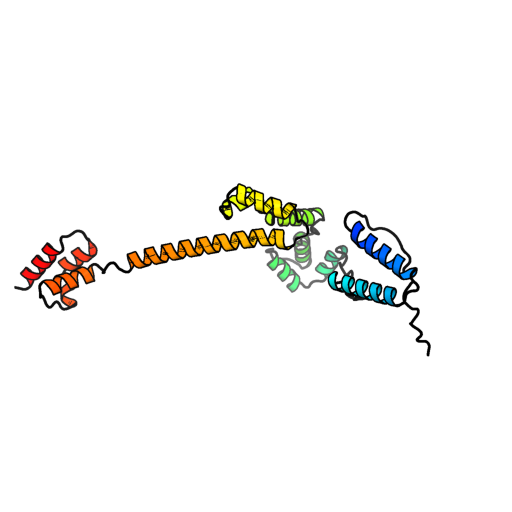0 28.055 1.00 84.06 214 GLN A N 1
ATOM 1644 C CA . GLN A 1 214 ? -53.787 -0.853 29.444 1.00 84.06 214 GLN A CA 1
ATOM 1645 C C . GLN A 1 214 ? -54.766 0.108 30.131 1.00 84.06 214 GLN A C 1
ATOM 1647 O O . GLN A 1 214 ? -55.727 -0.347 30.745 1.00 84.06 214 GLN A O 1
ATOM 1652 N N . ALA A 1 215 ? -54.598 1.423 29.969 1.00 81.81 215 ALA A N 1
ATOM 1653 C CA . ALA A 1 215 ? -55.515 2.397 30.561 1.00 81.81 215 ALA A CA 1
ATOM 1654 C C . ALA A 1 215 ? -56.935 2.315 29.978 1.00 81.81 215 ALA A C 1
ATOM 1656 O O . ALA A 1 215 ? -57.914 2.492 30.696 1.00 81.81 215 ALA A O 1
ATOM 1657 N N . ILE A 1 216 ? -57.066 2.014 28.685 1.00 79.06 216 ILE A N 1
ATOM 1658 C CA . ILE A 1 216 ? -58.366 1.773 28.044 1.00 79.06 216 ILE A CA 1
ATOM 1659 C C . ILE A 1 216 ? -59.033 0.514 28.617 1.00 79.06 216 ILE A C 1
ATOM 1661 O O . ILE A 1 216 ? -60.229 0.540 28.922 1.00 79.06 216 ILE A O 1
ATOM 1665 N N . ALA A 1 217 ? -58.260 -0.560 28.811 1.00 83.50 217 ALA A N 1
ATOM 1666 C CA . ALA A 1 217 ? -58.753 -1.800 29.405 1.00 83.50 217 ALA A CA 1
ATOM 1667 C C . ALA A 1 217 ? -59.218 -1.600 30.859 1.00 83.50 217 ALA A C 1
ATOM 1669 O O . ALA A 1 217 ? -60.256 -2.134 31.245 1.00 83.50 217 ALA A O 1
ATOM 1670 N N . GLU A 1 218 ? -58.509 -0.784 31.644 1.00 85.38 218 GLU A N 1
ATOM 1671 C CA . GLU A 1 218 ? -58.887 -0.438 33.025 1.00 85.38 218 GLU A CA 1
ATOM 1672 C C . GLU A 1 218 ? -60.215 0.331 33.111 1.00 85.38 218 GLU A C 1
ATOM 1674 O O . GLU A 1 218 ? -60.954 0.180 34.083 1.00 85.38 218 GLU A O 1
ATOM 1679 N N . VAL A 1 219 ? -60.568 1.110 32.083 1.00 82.44 219 VAL A N 1
ATOM 1680 C CA . VAL A 1 219 ? -61.860 1.822 32.005 1.00 82.44 219 VAL A CA 1
ATOM 1681 C C . VAL A 1 219 ? -62.984 0.926 31.447 1.00 82.44 219 VAL A C 1
ATOM 1683 O O . VAL A 1 219 ? -64.135 1.350 31.351 1.00 82.44 219 VAL A O 1
ATOM 1686 N N . GLY A 1 220 ? -62.687 -0.340 31.130 1.00 83.88 220 GLY A N 1
ATOM 1687 C CA . GLY A 1 220 ? -63.670 -1.326 30.674 1.00 83.88 220 GLY A CA 1
ATOM 1688 C C . GLY A 1 220 ? -64.134 -1.122 29.231 1.00 83.88 220 GLY A C 1
ATOM 1689 O O . GLY A 1 220 ? -65.171 -1.655 28.837 1.00 83.88 220 GLY A O 1
ATOM 1690 N N . LEU A 1 221 ? -63.388 -0.353 28.435 1.00 78.88 221 LEU A N 1
ATOM 1691 C CA . LEU A 1 221 ? -63.681 -0.154 27.021 1.00 78.88 221 LEU A CA 1
ATOM 1692 C C . LEU A 1 221 ? -63.052 -1.289 26.207 1.00 78.88 221 LEU A C 1
ATOM 1694 O O . LEU A 1 221 ? -61.841 -1.506 26.246 1.00 78.88 221 LEU A O 1
ATOM 1698 N N . GLN A 1 222 ? -63.870 -2.015 25.445 1.00 77.00 222 GLN A N 1
ATOM 1699 C CA . GLN A 1 222 ? -63.371 -2.967 24.454 1.00 77.00 222 GLN A CA 1
ATOM 1700 C C . GLN A 1 222 ? -62.934 -2.195 23.204 1.00 77.00 222 GLN A C 1
ATOM 1702 O O . GLN A 1 222 ? -63.725 -2.008 22.285 1.00 77.00 222 GLN A O 1
ATOM 1707 N N . CYS A 1 223 ? -61.689 -1.718 23.170 1.00 70.94 223 CYS A N 1
ATOM 1708 C CA . CYS A 1 223 ? -61.110 -1.159 21.946 1.00 70.94 223 CYS A CA 1
ATOM 1709 C C . CYS A 1 223 ? -60.599 -2.262 21.033 1.00 70.94 223 CYS A C 1
ATOM 1711 O O . CYS A 1 223 ? -59.837 -3.136 21.461 1.00 70.94 223 CYS A O 1
ATOM 1713 N N . ARG A 1 224 ? -60.977 -2.183 19.757 1.00 73.19 224 ARG A N 1
ATOM 1714 C CA . ARG A 1 224 ? -60.275 -2.917 18.714 1.00 73.19 224 ARG A CA 1
ATOM 1715 C C . ARG A 1 224 ? -59.038 -2.111 18.289 1.00 73.19 224 ARG A C 1
ATOM 1717 O O . ARG A 1 224 ? -59.018 -0.889 18.455 1.00 73.19 224 ARG A O 1
ATOM 1724 N N . PRO A 1 225 ? -57.980 -2.758 17.775 1.00 72.00 225 PRO A N 1
ATOM 1725 C CA . PRO A 1 225 ? -56.751 -2.072 17.369 1.00 72.00 225 PRO A CA 1
ATOM 1726 C C . PRO A 1 225 ? -56.989 -0.920 16.381 1.00 72.00 225 PRO A C 1
ATOM 1728 O O . PRO A 1 225 ? -56.255 0.067 16.394 1.00 72.00 225 PRO A O 1
ATOM 1731 N N . GLU A 1 226 ? -58.036 -1.019 15.562 1.00 76.00 226 GLU A N 1
ATOM 1732 C CA . GLU A 1 226 ? -58.398 -0.026 14.553 1.00 76.00 226 GLU A CA 1
ATOM 1733 C C . GLU A 1 226 ? -58.870 1.302 15.174 1.00 76.00 226 GLU A C 1
ATOM 1735 O O . GLU A 1 226 ? -58.654 2.369 14.595 1.00 76.00 226 GLU A O 1
ATOM 1740 N N . ASP A 1 227 ? -59.419 1.265 16.392 1.00 71.44 227 ASP A N 1
ATOM 1741 C CA . ASP A 1 227 ? -59.938 2.442 17.100 1.00 71.44 227 ASP A CA 1
ATOM 1742 C C . ASP A 1 227 ? -58.819 3.352 17.645 1.00 71.44 227 ASP A C 1
ATOM 1744 O O . ASP A 1 227 ? -59.043 4.513 18.003 1.00 71.44 227 ASP A O 1
ATOM 1748 N N . LEU A 1 228 ? -57.580 2.850 17.683 1.00 72.88 228 LEU A N 1
ATOM 1749 C CA . LEU A 1 228 ? -56.399 3.597 18.128 1.00 72.88 228 LEU A CA 1
ATOM 1750 C C . LEU A 1 228 ? -55.830 4.522 17.038 1.00 72.88 228 LEU A C 1
ATOM 1752 O O . LEU A 1 228 ? -54.930 5.313 17.325 1.00 72.88 228 LEU A O 1
ATOM 1756 N N . HIS A 1 229 ? -56.379 4.485 15.820 1.00 80.31 229 HIS A N 1
ATOM 1757 C CA . HIS A 1 229 ? -55.999 5.358 14.702 1.00 80.31 229 HIS A CA 1
ATOM 1758 C C . HIS A 1 229 ? -56.777 6.681 14.657 1.00 80.31 229 HIS A C 1
ATOM 1760 O O . HIS A 1 229 ? -56.874 7.332 13.616 1.00 80.31 229 HIS A O 1
ATOM 1766 N N . THR A 1 230 ? -57.335 7.126 15.784 1.00 81.81 230 THR A N 1
ATOM 1767 C CA . THR A 1 230 ? -57.915 8.470 15.842 1.00 81.81 230 THR A CA 1
ATOM 1768 C C . THR A 1 230 ? -56.807 9.534 15.855 1.00 81.81 230 THR A C 1
ATOM 1770 O O . THR A 1 230 ? -55.772 9.351 16.508 1.00 81.81 230 THR A O 1
ATOM 1773 N N . PRO A 1 231 ? -57.015 10.704 15.218 1.00 80.31 231 PRO A N 1
ATOM 1774 C CA . PRO A 1 231 ? -56.037 11.796 15.231 1.00 80.31 231 PRO A CA 1
ATOM 1775 C C . PRO A 1 231 ? -55.624 12.231 16.649 1.00 80.31 231 PRO A C 1
ATOM 1777 O O . PRO A 1 231 ? -54.504 12.695 16.861 1.00 80.31 231 PRO A O 1
ATOM 1780 N N . ALA A 1 232 ? -56.512 12.062 17.636 1.00 75.50 232 ALA A N 1
ATOM 1781 C CA . ALA A 1 232 ? -56.241 12.345 19.042 1.00 75.50 232 ALA A CA 1
ATOM 1782 C C . ALA A 1 232 ? -55.273 11.328 19.677 1.00 75.50 232 ALA A C 1
ATOM 1784 O O . ALA A 1 232 ? -54.317 11.736 20.343 1.00 75.50 232 ALA A O 1
ATOM 1785 N N . ALA A 1 233 ? -55.480 10.027 19.440 1.00 76.81 233 ALA A N 1
ATOM 1786 C CA . ALA A 1 233 ? -54.594 8.967 19.920 1.00 76.81 233 ALA A CA 1
ATOM 1787 C C . ALA A 1 233 ? -53.212 9.055 19.257 1.00 76.81 233 ALA A C 1
ATOM 1789 O O . ALA A 1 233 ? -52.190 9.016 19.947 1.00 76.81 233 ALA A O 1
ATOM 1790 N N . GLU A 1 234 ? -53.159 9.305 17.946 1.00 80.88 234 GLU A N 1
ATOM 1791 C CA . GLU A 1 234 ? -51.890 9.515 17.247 1.00 80.88 234 GLU A CA 1
ATOM 1792 C C . GLU A 1 234 ? -51.129 10.736 17.765 1.00 80.88 234 GLU A C 1
ATOM 1794 O O . GLU A 1 234 ? -49.908 10.678 17.944 1.00 80.88 234 GLU A O 1
ATOM 1799 N N . LYS A 1 235 ? -51.833 11.842 18.035 1.00 80.88 235 LYS A N 1
ATOM 1800 C CA . LYS A 1 235 ? -51.219 13.047 18.597 1.00 80.88 235 LYS A CA 1
ATOM 1801 C C . LYS A 1 235 ? -50.630 12.775 19.979 1.00 80.88 235 LYS A C 1
ATOM 1803 O O . LYS A 1 235 ? -49.532 13.248 20.241 1.00 80.88 235 LYS A O 1
ATOM 1808 N N . TYR A 1 236 ? -51.296 11.989 20.825 1.00 79.75 236 TYR A N 1
ATOM 1809 C CA . TYR A 1 236 ? -50.776 11.596 22.140 1.00 79.75 236 TYR A CA 1
ATOM 1810 C C . TYR A 1 236 ? -49.524 10.712 22.036 1.00 79.75 236 TYR A C 1
ATOM 1812 O O . TYR A 1 236 ? -48.512 10.982 22.691 1.00 79.75 236 TYR A O 1
ATOM 1820 N N . ILE A 1 237 ? -49.562 9.705 21.158 1.00 78.81 237 ILE A N 1
ATOM 1821 C CA . ILE A 1 237 ? -48.433 8.797 20.912 1.00 78.81 237 ILE A CA 1
ATOM 1822 C C . ILE A 1 237 ? -47.214 9.582 20.398 1.00 78.81 237 ILE A C 1
ATOM 1824 O O . ILE A 1 237 ? -46.101 9.382 20.896 1.00 78.81 237 ILE A O 1
ATOM 1828 N N . LYS A 1 238 ? -47.427 10.514 19.456 1.00 78.62 238 LYS A N 1
ATOM 1829 C CA . LYS A 1 238 ? -46.369 11.314 18.816 1.00 78.62 238 LYS A CA 1
ATOM 1830 C C . LYS A 1 238 ? -45.855 12.460 19.698 1.00 78.62 238 LYS A C 1
ATOM 1832 O O . LYS A 1 238 ? -44.647 12.663 19.766 1.00 78.62 238 LYS A O 1
ATOM 1837 N N . SER A 1 239 ? -46.728 13.213 20.376 1.00 76.44 239 SER A N 1
ATOM 1838 C CA . SER A 1 239 ? -46.320 14.417 21.122 1.00 76.44 239 SER A CA 1
ATOM 1839 C C . SER A 1 239 ? -45.769 14.114 22.512 1.00 76.44 239 SER A C 1
ATOM 1841 O O . SER A 1 239 ? -45.001 14.914 23.048 1.00 76.44 239 SER A O 1
ATOM 1843 N N . GLY A 1 240 ? -46.193 13.011 23.141 1.00 69.44 240 GLY A N 1
ATOM 1844 C CA . GLY A 1 240 ? -45.802 12.661 24.509 1.00 69.44 240 GLY A CA 1
ATOM 1845 C C . GLY A 1 240 ? -46.168 13.666 25.592 1.00 69.44 240 GLY A C 1
ATOM 1846 O O . GLY A 1 240 ? -45.718 13.530 26.726 1.00 69.44 240 GLY A O 1
ATOM 1847 N N . THR A 1 241 ? -46.932 14.689 25.233 1.00 56.22 241 THR A N 1
ATOM 1848 C CA . THR A 1 241 ? -47.279 15.832 26.068 1.00 56.22 241 THR A CA 1
ATOM 1849 C C . THR A 1 241 ? -48.797 15.923 26.065 1.00 56.22 241 THR A C 1
ATOM 1851 O O . THR A 1 241 ? -49.430 16.542 25.213 1.00 56.22 241 THR A O 1
ATOM 1854 N N . GLY A 1 242 ? -49.393 15.190 26.997 1.00 70.00 242 GLY A N 1
ATOM 1855 C CA . GLY A 1 242 ? -50.829 15.108 27.201 1.00 70.00 242 GLY A CA 1
ATOM 1856 C C . GLY A 1 242 ? -51.111 14.300 28.459 1.00 70.00 242 GLY A C 1
ATOM 1857 O O . GLY A 1 242 ? -50.343 13.410 28.814 1.00 70.00 242 GLY A O 1
ATOM 1858 N N . SER A 1 243 ? -52.197 14.615 29.158 1.00 81.62 243 SER A N 1
ATOM 1859 C CA . SER A 1 243 ? -52.668 13.764 30.252 1.00 81.62 243 SER A CA 1
ATOM 1860 C C . SER A 1 243 ? -53.437 12.589 29.649 1.00 81.62 243 SER A C 1
ATOM 1862 O O . SER A 1 243 ? -54.409 12.816 28.928 1.00 81.62 243 SER A O 1
ATOM 1864 N N . LEU A 1 244 ? -53.008 11.357 29.945 1.00 80.00 244 LEU A N 1
ATOM 1865 C CA . LEU A 1 244 ? -53.678 10.120 29.517 1.00 80.00 244 LEU A CA 1
ATOM 1866 C C . LEU A 1 244 ? -55.171 10.146 29.892 1.00 80.00 244 LEU A C 1
ATOM 1868 O O . LEU A 1 244 ? -56.022 9.795 29.084 1.00 80.00 244 LEU A O 1
ATOM 1872 N N . ALA A 1 245 ? -55.493 10.692 31.070 1.00 78.69 245 ALA A N 1
ATOM 1873 C CA . ALA A 1 245 ? -56.864 10.849 31.549 1.00 78.69 245 ALA A CA 1
ATOM 1874 C C . ALA A 1 245 ? -57.725 11.729 30.624 1.00 78.69 245 ALA A C 1
ATOM 1876 O O . ALA A 1 245 ? -58.877 11.401 30.359 1.00 78.69 245 ALA A O 1
ATOM 1877 N N . LYS A 1 246 ? -57.168 12.817 30.066 1.00 82.00 246 LYS A N 1
ATOM 1878 C CA . LYS A 1 246 ? -57.896 13.664 29.101 1.00 82.00 246 LYS A CA 1
ATOM 1879 C C . LYS A 1 246 ? -58.152 12.938 27.780 1.00 82.00 246 LYS A C 1
ATOM 1881 O O . LYS A 1 246 ? -59.185 13.171 27.158 1.00 82.00 246 LYS A O 1
ATOM 1886 N N . LEU A 1 247 ? -57.224 12.083 27.346 1.00 83.19 247 LEU A N 1
ATOM 1887 C CA . LEU A 1 247 ? -57.384 11.294 26.125 1.00 83.19 247 LEU A CA 1
ATOM 1888 C C . LEU A 1 247 ? -58.488 10.244 26.298 1.00 83.19 247 LEU A C 1
ATOM 1890 O O . LEU A 1 247 ? -59.387 10.185 25.466 1.00 83.19 247 LEU A O 1
ATOM 1894 N N . VAL A 1 248 ? -58.457 9.483 27.397 1.00 82.62 248 VAL A N 1
ATOM 1895 C CA . VAL A 1 248 ? -59.490 8.484 27.720 1.00 82.62 248 VAL A CA 1
ATOM 1896 C C . VAL A 1 248 ? -60.870 9.140 27.811 1.00 82.62 248 VAL A C 1
ATOM 1898 O O . VAL A 1 248 ? -61.821 8.649 27.211 1.00 82.62 248 VAL A O 1
ATOM 1901 N N . GLU A 1 249 ? -60.974 10.303 28.458 1.00 80.94 249 GLU A N 1
ATOM 1902 C CA . GLU A 1 249 ? -62.228 11.062 28.543 1.00 80.94 249 GLU A CA 1
ATOM 1903 C C . GLU A 1 249 ? -62.728 11.541 27.166 1.00 80.94 249 GLU A C 1
ATOM 1905 O O . GLU A 1 249 ? -63.929 11.569 26.903 1.00 80.94 249 GLU A O 1
ATOM 1910 N N . THR A 1 250 ? -61.812 11.897 26.260 1.00 84.25 250 THR A N 1
ATOM 1911 C CA . THR A 1 250 ? -62.157 12.311 24.889 1.00 84.25 250 THR A CA 1
ATOM 1912 C C . THR A 1 250 ? -62.653 11.127 24.061 1.00 84.25 250 THR A C 1
ATOM 1914 O O . THR A 1 250 ? -63.654 11.256 23.360 1.00 84.25 250 THR A O 1
ATOM 1917 N N . LEU A 1 251 ? -61.991 9.971 24.170 1.00 82.94 251 LEU A N 1
ATOM 1918 C CA . LEU A 1 251 ? -62.415 8.737 23.503 1.00 82.94 251 LEU A CA 1
ATOM 1919 C C . LEU A 1 251 ? -63.786 8.284 24.012 1.00 82.94 251 LEU A C 1
ATOM 1921 O O . LEU A 1 251 ? -64.658 7.967 23.210 1.00 82.94 251 LEU A O 1
ATOM 1925 N N . ARG A 1 252 ? -64.018 8.364 25.328 1.00 81.69 252 ARG A N 1
ATOM 1926 C CA . ARG A 1 252 ? -65.308 8.033 25.946 1.00 81.69 252 ARG A CA 1
ATOM 1927 C C . ARG A 1 252 ? -66.460 8.869 25.383 1.00 81.69 252 ARG A C 1
ATOM 1929 O O . ARG A 1 252 ? -67.520 8.324 25.110 1.00 81.69 252 ARG A O 1
ATOM 1936 N N . LYS A 1 253 ? -66.246 10.174 25.186 1.00 84.19 253 LYS A N 1
ATOM 1937 C CA . LYS A 1 253 ? -67.255 11.093 24.625 1.00 84.19 253 LYS A CA 1
ATOM 1938 C C . LYS A 1 253 ? -67.515 10.886 23.135 1.00 84.19 253 LYS A C 1
ATOM 1940 O O . LYS A 1 253 ? -68.580 11.253 22.665 1.00 84.19 253 LYS A O 1
ATOM 1945 N N . GLY A 1 254 ? -66.545 10.353 22.392 1.00 78.50 254 GLY A N 1
ATOM 1946 C CA . GLY A 1 254 ? -66.717 10.038 20.971 1.00 78.50 254 GLY A CA 1
ATOM 1947 C C . GLY A 1 254 ? -67.454 8.721 20.714 1.00 78.50 254 GLY A C 1
ATOM 1948 O O . GLY A 1 254 ? -67.776 8.435 19.567 1.00 78.50 254 GLY A O 1
ATOM 1949 N N . TRP A 1 255 ? -67.669 7.911 21.754 1.00 73.81 255 TRP A N 1
ATOM 1950 C CA . TRP A 1 255 ? -68.258 6.570 21.669 1.00 73.81 255 TRP A CA 1
ATOM 1951 C C . TRP A 1 255 ? -69.689 6.471 22.213 1.00 73.81 255 TRP A C 1
ATOM 1953 O O . TRP A 1 255 ? -70.333 5.441 22.017 1.00 73.81 255 TRP A O 1
ATOM 1963 N N . SER A 1 256 ? -70.174 7.507 22.901 1.00 57.94 256 SER A N 1
ATOM 1964 C CA . SER A 1 256 ? -71.582 7.664 23.294 1.00 57.94 256 SER A CA 1
ATOM 1965 C C . SER A 1 256 ? -72.381 8.341 22.192 1.00 57.94 256 SER A C 1
ATOM 1967 O O . SER A 1 256 ? -73.497 7.866 21.905 1.00 57.94 256 SER A O 1
#

Organism: NCBI:txid41462